Protein AF-A0A0J5QBE4-F1 (afdb_monomer)

Radius of gyration: 19.9 Å; Cα contacts (8 Å, |Δi|>4): 862; chains: 1; bounding box: 48×37×56 Å

Solvent-accessible surface area (backbone atoms only — not comparable to full-atom values): 18039 Å² total; per-residue (Å²): 98,43,28,56,29,30,33,66,37,80,44,77,24,44,39,73,48,90,84,51,41,59,96,86,35,86,52,67,58,46,46,28,36,34,27,36,35,26,39,90,97,44,70,7,58,18,51,22,51,56,43,80,91,52,28,90,44,66,66,55,40,47,53,48,28,47,55,38,41,58,55,42,56,66,33,46,57,82,41,55,68,65,46,54,59,45,54,55,80,76,45,62,83,45,4,25,28,34,12,8,42,46,38,6,50,45,19,29,44,14,47,71,70,69,29,26,37,33,52,71,70,75,17,57,79,55,70,40,49,28,25,46,75,50,53,88,64,56,33,68,58,38,16,54,51,47,38,51,44,43,73,68,33,34,51,29,38,32,42,64,42,79,59,45,64,69,61,38,51,48,31,52,50,35,29,40,68,59,56,42,87,88,41,46,34,35,35,37,19,80,36,46,27,53,57,69,50,35,48,53,47,51,63,70,42,56,92,64,62,42,59,30,42,28,26,38,33,46,59,87,41,44,68,45,36,18,56,42,37,78,73,44,92,38,40,25,28,44,39,92,50,52,36,49,65,67,39,47,52,52,38,63,72,54,59,19,43,50,27,36,43,45,25,41,35,42,27,23,9,68,67,53,40,41,51,46,26,49,56,33,46,78,72,72,20,39,21,27,48,38,61,52,63,47,31,41,61,46,38,38,48,56,53,37,45,64,25,64,36,75,61,48,83,55,21,43,58,49,49,39,80,42,28,55,50,89,45,43,53,77,73,54,68,56,69,26,23,40,50,62,54,79,54,37,11,62,25,69,47,72,74,52,81,89,81,64,69,74,50,108

Sequence (360 aa):
MRIEAWSVAPVTHRNLDPEWHYAGRDVPELLGVRVALRAGDRMGEGYAPFLPHLDTTPEVLETTACSIAAGLLAADLSDLDACVARLGPCSRARNAARSAAEMALLDLAARGAGASVAAMLGGAPRAVEVLRIIPVKSPVRMADIAGSLVAEGYRALKLKGTGDHEADIARIAAVRGAVGAGITLTVDANQAYDTCGALRLERALRPHDIWSLEQPVPANDRASLATVRQQSHARIEADEGLFDADDLDAVLTAEAADGISLKLARSGGLLPSRDMALRGAGRGVYARLGTAFGGPLVTLATATLAALCPTKGPAECAEFAHFDDGDHLWPTVRDGLLIPQKGPGFGQIRQSPWLAEWTG

Foldseek 3Di:
DAFAWKFKDKDKWAFPDQLFADLNHGPRIWIWMKIWTDDPPFIFIFIFTDDVQQEVDSVLLRVLLVVLRVLRGGPDLVCLVVSLVSSPDFDSHHLRSLAGNNLRSLQRSQVVVFHESLVVLPFDQDKFQAEAEQGDDALQNSLVVLLVVVVQQHQHYEYEANLDLVRRLSNLVSNCVNNDDRGAYEYEHPQSDFLVSLLVSQVSCVVSPHQEYENPHDLVPLLSLQSSCVNHPHWYEYEPQDQAPVSLVVNLVSVRGLEYEDESSRPSHLVRSLVSQAVCVVSNYHYEHEYRADAQSSLLRSSSSVRRHGHDDGHNSCNNVRIDDLFWDHFDDDSSIGGQADITRSNIDTDDDDDGDIDD

Secondary structure (DSSP, 8-state):
-B--EEEEEEEEEEBS-TT-EETTEE-SEEEEEEEEEEETTEEEEEEEE--TTT-S-HHHHHHHHHHHHHHTTT-BTT-HHHHHHHT----TTTHHHHHHHHHHHHHHHHHHHTSBHHHHTT-----EEBEEEPPS--HHHHHHHHHHHHHTT--EEEEE--S-HHHHHHHHHHHHHHH-TTSEEEEE-TT---HHHHHHHHHHHGGG--SEEE--S-TT-HHHHHHHHHH-SSEEEE-TT-SSHHHHHHHHHTT--SEEEE-HHHHTSHHHHHHHHHHHHTTTPEEEE-----SHHHHHHHHHHHHHS-B-S-B---GGGTB--TTBPPPPEETTEEPPPPSSBTS--B-S---SPPB-

pLDDT: mean 94.58, std 6.14, range [60.41, 98.88]

Structure (mmCIF, N/CA/C/O backbone):
data_AF-A0A0J5QBE4-F1
#
_entry.id   AF-A0A0J5QBE4-F1
#
loop_
_atom_site.group_PDB
_atom_site.id
_atom_site.type_symbol
_atom_site.label_atom_id
_atom_site.label_alt_id
_atom_site.label_comp_id
_atom_site.label_asym_id
_atom_site.label_entity_id
_atom_site.label_seq_id
_atom_site.pdbx_PDB_ins_code
_atom_site.Cartn_x
_atom_site.Cartn_y
_atom_site.Cartn_z
_atom_site.occupancy
_atom_site.B_iso_or_equiv
_atom_site.auth_seq_id
_atom_site.auth_comp_id
_atom_site.auth_asym_id
_atom_site.auth_atom_id
_atom_site.pdbx_PDB_model_num
ATOM 1 N N . MET A 1 1 ? 17.423 -10.941 -22.103 1.00 91.06 1 MET A N 1
ATOM 2 C CA . MET A 1 1 ? 16.694 -9.830 -22.777 1.00 91.06 1 MET A CA 1
ATOM 3 C C . MET A 1 1 ? 17.109 -8.577 -22.044 1.00 91.06 1 MET A C 1
ATOM 5 O O . MET A 1 1 ? 16.986 -8.579 -20.828 1.00 91.06 1 MET A O 1
ATOM 9 N N . ARG A 1 2 ? 17.672 -7.570 -22.719 1.00 96.94 2 ARG A N 1
ATOM 10 C CA . ARG A 1 2 ? 18.262 -6.416 -22.025 1.00 96.94 2 ARG A CA 1
ATOM 11 C C . ARG A 1 2 ? 17.339 -5.212 -22.039 1.00 96.94 2 ARG A C 1
ATOM 13 O O . ARG A 1 2 ? 16.612 -5.024 -23.005 1.00 96.94 2 ARG A O 1
ATOM 20 N N . ILE A 1 3 ? 17.390 -4.413 -20.978 1.00 98.38 3 ILE A N 1
ATOM 21 C CA . ILE A 1 3 ? 16.706 -3.119 -20.932 1.00 98.38 3 ILE A CA 1
ATOM 22 C C . ILE A 1 3 ? 17.442 -2.159 -21.872 1.00 98.38 3 ILE A C 1
ATOM 24 O O . ILE A 1 3 ? 18.628 -1.893 -21.687 1.00 98.38 3 ILE A O 1
ATOM 28 N N . GLU A 1 4 ? 16.739 -1.675 -22.887 1.00 98.25 4 GLU A N 1
ATOM 29 C CA . GLU A 1 4 ? 17.269 -0.839 -23.973 1.00 98.25 4 GLU A CA 1
ATOM 30 C C . GLU A 1 4 ? 16.886 0.630 -23.819 1.00 98.25 4 GLU A C 1
ATOM 32 O O . GLU A 1 4 ? 17.516 1.488 -24.422 1.00 98.25 4 GLU A O 1
ATOM 37 N N . ALA A 1 5 ? 15.827 0.922 -23.061 1.00 98.50 5 ALA A N 1
ATOM 38 C CA . ALA A 1 5 ? 15.422 2.287 -22.778 1.00 98.50 5 ALA A CA 1
ATOM 39 C C . ALA A 1 5 ? 14.606 2.377 -21.489 1.00 98.50 5 ALA A C 1
ATOM 41 O O . ALA A 1 5 ? 13.978 1.407 -21.053 1.00 98.50 5 ALA A O 1
ATOM 42 N N . TRP A 1 6 ? 14.572 3.573 -20.922 1.00 98.69 6 TRP A N 1
ATOM 43 C CA . TRP A 1 6 ? 13.746 3.938 -19.783 1.00 98.69 6 TRP A CA 1
ATOM 44 C C . TRP A 1 6 ? 13.050 5.278 -20.038 1.00 98.69 6 TRP A C 1
ATOM 46 O O . TRP A 1 6 ? 13.471 6.069 -20.882 1.00 98.69 6 TRP A O 1
ATOM 56 N N . SER A 1 7 ? 11.955 5.520 -19.329 1.00 98.69 7 SER A N 1
ATOM 57 C CA . SER A 1 7 ? 11.198 6.767 -19.383 1.00 98.69 7 SER A CA 1
ATOM 58 C C . SER A 1 7 ? 10.565 7.024 -18.021 1.00 98.69 7 SER A C 1
ATOM 60 O O . SER A 1 7 ? 10.106 6.088 -17.362 1.00 98.69 7 SER A O 1
ATOM 62 N N . VAL A 1 8 ? 10.551 8.281 -17.589 1.00 98.56 8 VAL A N 1
ATOM 63 C CA . VAL A 1 8 ? 9.846 8.719 -16.382 1.00 98.56 8 VAL A CA 1
ATOM 64 C C . VAL A 1 8 ? 8.874 9.810 -16.789 1.00 98.56 8 VAL A C 1
ATOM 66 O O . VAL A 1 8 ? 9.241 10.725 -17.521 1.00 98.56 8 VAL A O 1
ATOM 69 N N . ALA A 1 9 ? 7.630 9.684 -16.341 1.00 97.38 9 ALA A N 1
ATOM 70 C CA . ALA A 1 9 ? 6.573 10.639 -16.622 1.00 97.38 9 ALA A CA 1
ATOM 71 C C . ALA A 1 9 ? 5.960 11.120 -15.301 1.00 97.38 9 ALA A C 1
ATOM 73 O O . ALA A 1 9 ? 5.400 10.290 -14.574 1.00 97.38 9 ALA A O 1
ATOM 74 N N . PRO A 1 10 ? 6.030 12.419 -14.964 1.00 96.50 10 PRO A N 1
ATOM 75 C CA . PRO A 1 10 ? 5.195 12.963 -13.906 1.00 96.50 10 PRO A CA 1
ATOM 76 C C . PRO A 1 10 ? 3.725 12.829 -14.310 1.00 96.50 10 PRO A C 1
ATOM 78 O O . PRO A 1 10 ? 3.357 13.007 -15.474 1.00 96.50 10 PRO A O 1
ATOM 81 N N . VAL A 1 11 ? 2.880 12.486 -13.346 1.00 95.00 11 VAL A N 1
ATOM 82 C CA . VAL A 1 11 ? 1.443 12.309 -13.550 1.00 95.00 11 VAL A CA 1
ATOM 83 C C . VAL A 1 11 ? 0.652 13.021 -12.468 1.00 95.00 11 VAL A C 1
ATOM 85 O O . VAL A 1 11 ? 1.085 13.131 -11.320 1.00 95.00 11 VAL A O 1
ATOM 88 N N . THR A 1 12 ? -0.540 13.461 -12.848 1.00 94.00 12 THR A N 1
ATOM 89 C CA . THR A 1 12 ? -1.508 14.089 -11.957 1.00 94.00 12 THR A CA 1
ATOM 90 C C . THR A 1 12 ? -2.821 13.348 -12.098 1.00 94.00 12 THR A C 1
ATOM 92 O O . THR A 1 12 ? -3.379 13.298 -13.193 1.00 94.00 12 THR A O 1
ATOM 95 N N . HIS A 1 13 ? -3.307 12.794 -10.993 1.00 91.12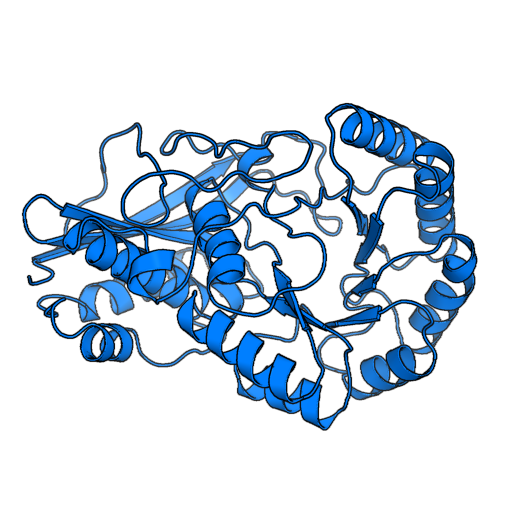 13 HIS A N 1
ATOM 96 C CA . HIS A 1 13 ? -4.625 12.187 -10.923 1.00 91.12 13 HIS A CA 1
ATOM 97 C C . HIS A 1 13 ? -5.583 13.116 -10.183 1.00 91.12 13 HIS A C 1
ATOM 99 O O . HIS A 1 13 ? -5.310 13.532 -9.058 1.00 91.12 13 HIS A O 1
ATOM 105 N N . ARG A 1 14 ? -6.713 13.448 -10.792 1.00 89.88 14 ARG A N 1
ATOM 106 C CA . ARG A 1 14 ? -7.760 14.270 -10.188 1.00 89.88 14 ARG A CA 1
ATOM 107 C C . ARG A 1 14 ? -8.598 13.420 -9.258 1.00 89.88 14 ARG A C 1
ATOM 109 O O . ARG A 1 14 ? -8.983 12.302 -9.600 1.00 89.88 14 ARG A O 1
ATOM 116 N N . ASN A 1 15 ? -8.914 13.974 -8.098 1.00 86.25 15 ASN A N 1
ATOM 117 C CA . ASN A 1 15 ? -9.869 13.367 -7.192 1.00 86.25 15 ASN A CA 1
ATOM 118 C C . ASN A 1 15 ? -11.281 13.473 -7.789 1.00 86.25 15 ASN A C 1
ATOM 120 O O . ASN A 1 15 ? -11.746 14.557 -8.145 1.00 86.25 15 ASN A O 1
ATOM 124 N N . LEU A 1 16 ? -11.944 12.328 -7.924 1.00 84.94 16 LEU A N 1
ATOM 125 C CA . LEU A 1 16 ? -13.290 12.192 -8.477 1.00 84.94 16 LEU A CA 1
ATOM 126 C C . LEU A 1 16 ? -14.383 12.517 -7.448 1.00 84.94 16 LEU A C 1
ATOM 128 O O . LEU A 1 16 ? -15.533 12.730 -7.833 1.00 84.94 16 LEU A O 1
ATOM 132 N N . ASP A 1 17 ? -14.034 12.572 -6.160 1.00 77.31 17 ASP A N 1
ATOM 133 C CA . ASP A 1 17 ? -14.921 12.952 -5.063 1.00 77.31 17 ASP A CA 1
ATOM 134 C C . ASP A 1 17 ? -14.399 14.231 -4.374 1.00 77.31 17 ASP A C 1
ATOM 136 O O . ASP A 1 17 ? -13.509 14.166 -3.519 1.00 77.31 17 ASP A O 1
ATOM 140 N N . PRO A 1 18 ? -14.948 15.415 -4.709 1.00 69.00 18 PRO A N 1
ATOM 141 C CA . PRO A 1 18 ? -14.497 16.683 -4.141 1.00 69.00 18 PRO A CA 1
ATOM 142 C C . PRO A 1 18 ? -14.806 16.819 -2.643 1.00 69.00 18 PRO A C 1
ATOM 144 O O . PRO A 1 18 ? -14.265 17.713 -1.999 1.00 69.00 18 PRO A O 1
ATOM 147 N N . GLU A 1 19 ? -15.664 15.962 -2.077 1.00 68.38 19 GLU A N 1
ATOM 148 C CA . GLU A 1 19 ? -15.945 15.940 -0.641 1.00 68.38 19 GLU A CA 1
ATOM 149 C C . GLU A 1 19 ? -15.141 14.870 0.117 1.00 68.38 19 GLU A C 1
ATOM 151 O O . GLU A 1 19 ? -15.399 14.621 1.308 1.00 68.38 19 GLU A O 1
ATOM 156 N N . TRP A 1 20 ? -14.216 14.180 -0.558 1.00 68.62 20 TRP A N 1
ATOM 157 C CA . TRP A 1 20 ? -13.355 13.194 0.074 1.00 68.62 20 TRP A CA 1
ATOM 158 C C . TRP A 1 20 ? -12.122 13.857 0.686 1.00 68.62 20 TRP A C 1
ATOM 160 O O . TRP A 1 20 ? -11.184 14.250 -0.006 1.00 68.62 20 TRP A O 1
ATOM 170 N N . HIS A 1 21 ? -12.114 13.939 2.016 1.00 67.38 21 HIS A N 1
ATOM 171 C CA . HIS A 1 21 ? -10.983 14.440 2.794 1.00 67.38 21 HIS A CA 1
ATOM 172 C C . HIS A 1 21 ? -10.136 13.278 3.319 1.00 67.38 21 HIS A C 1
ATOM 174 O O . HIS A 1 21 ? -10.641 12.400 4.029 1.00 67.38 21 HIS A O 1
ATOM 180 N N . TYR A 1 22 ? -8.831 13.295 3.046 1.00 63.69 22 TYR A N 1
ATOM 181 C CA . TYR A 1 22 ? -7.904 12.302 3.585 1.00 63.69 22 TYR A CA 1
ATOM 182 C C . TYR A 1 22 ? -7.203 12.832 4.833 1.00 63.69 22 TYR A C 1
ATOM 184 O O . TYR A 1 22 ? -6.479 13.825 4.766 1.00 63.69 22 TYR A O 1
ATOM 192 N N . ALA A 1 23 ? -7.399 12.162 5.974 1.00 60.59 23 ALA A N 1
ATOM 193 C CA . ALA A 1 23 ? -6.831 12.571 7.266 1.00 60.59 23 ALA A CA 1
ATOM 194 C C . ALA A 1 23 ? -7.059 14.072 7.570 1.00 60.59 23 ALA A C 1
ATOM 196 O O . ALA A 1 23 ? -6.168 14.767 8.053 1.00 60.59 23 ALA A O 1
ATOM 197 N N . GLY A 1 24 ? -8.243 14.588 7.213 1.00 60.41 24 GLY A N 1
ATOM 198 C CA . GLY A 1 24 ? -8.620 15.990 7.414 1.00 60.41 24 GLY A CA 1
ATOM 199 C C . GLY A 1 24 ? -8.038 16.989 6.407 1.00 60.41 24 GLY A C 1
ATOM 200 O O . GLY A 1 24 ? -8.141 18.189 6.643 1.00 60.41 24 GLY A O 1
ATOM 201 N N . ARG A 1 25 ? -7.431 16.531 5.303 1.00 64.88 25 ARG A N 1
ATOM 202 C CA . ARG A 1 25 ? -6.909 17.397 4.234 1.00 64.88 25 ARG A CA 1
ATOM 203 C C . ARG A 1 25 ? -7.650 17.204 2.917 1.00 64.88 25 ARG A C 1
ATOM 205 O O . ARG A 1 25 ? -7.965 16.076 2.536 1.00 64.88 25 ARG A O 1
ATOM 212 N N . ASP A 1 26 ? -7.847 18.315 2.216 1.00 71.44 26 ASP A N 1
ATOM 213 C CA . ASP A 1 26 ? -8.279 18.333 0.821 1.00 71.44 26 ASP A CA 1
ATOM 214 C C . ASP A 1 26 ? -7.143 17.847 -0.074 1.00 71.44 26 ASP A C 1
ATOM 216 O O . ASP A 1 26 ? -6.038 18.393 -0.047 1.00 71.44 26 ASP A O 1
ATOM 220 N N . VAL A 1 27 ? -7.422 16.818 -0.871 1.00 77.25 27 VAL A N 1
ATOM 221 C CA . VAL A 1 27 ? -6.508 16.308 -1.897 1.00 77.25 27 VAL A CA 1
ATOM 222 C C . VAL A 1 27 ? -7.247 16.394 -3.233 1.00 77.25 27 VAL A C 1
ATOM 224 O O . VAL A 1 27 ? -7.841 15.405 -3.656 1.00 77.25 27 VAL A O 1
ATOM 227 N N . PRO A 1 28 ? -7.307 17.581 -3.870 1.00 83.19 28 PRO A N 1
ATOM 228 C CA 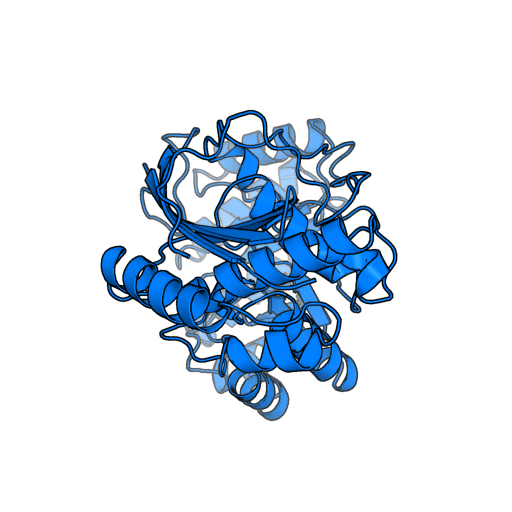. PRO A 1 28 ? -7.998 17.743 -5.152 1.00 83.19 28 PRO A CA 1
ATOM 229 C C . PRO A 1 28 ? -7.267 17.013 -6.283 1.00 83.19 28 PRO A C 1
ATOM 231 O O . PRO A 1 28 ? -7.885 16.545 -7.237 1.00 83.19 28 PRO A O 1
ATOM 234 N N . GLU A 1 29 ? -5.948 16.891 -6.152 1.00 89.12 29 GLU A N 1
ATOM 235 C CA . GLU A 1 29 ? -5.073 16.229 -7.103 1.00 89.12 29 GLU A CA 1
ATOM 236 C C . GLU A 1 29 ? -4.019 15.409 -6.359 1.00 89.12 29 GLU A C 1
ATOM 238 O O . GLU A 1 29 ? -3.508 15.810 -5.310 1.00 89.12 29 GLU A O 1
ATOM 243 N N . LEU A 1 30 ? -3.684 14.260 -6.933 1.00 90.56 30 LEU A N 1
ATOM 244 C CA . LEU A 1 30 ? -2.610 13.382 -6.510 1.00 90.56 30 LEU A CA 1
ATOM 245 C C . LEU A 1 30 ? -1.505 13.427 -7.562 1.00 90.56 30 LEU A C 1
ATOM 247 O O . LEU A 1 30 ? -1.639 12.870 -8.654 1.00 90.56 30 LEU A O 1
ATOM 251 N N . LEU A 1 31 ? -0.406 14.088 -7.213 1.00 94.44 31 LEU A N 1
ATOM 252 C CA . LEU A 1 31 ? 0.818 14.060 -8.004 1.00 94.44 31 LEU A CA 1
ATOM 253 C C . LEU A 1 31 ? 1.521 12.712 -7.822 1.00 94.44 31 LEU A C 1
ATOM 255 O O . LEU A 1 31 ? 1.426 12.084 -6.768 1.00 94.44 31 LEU A O 1
ATOM 259 N N . GLY A 1 32 ? 2.257 12.276 -8.832 1.00 95.88 32 GLY A N 1
ATOM 260 C CA . GLY A 1 32 ? 3.070 11.070 -8.776 1.00 95.88 32 GLY A CA 1
ATOM 261 C C . GLY A 1 32 ? 3.976 10.948 -9.987 1.00 95.88 32 GLY A C 1
ATOM 262 O O . GLY A 1 32 ? 4.054 11.848 -10.820 1.00 95.88 32 GLY A O 1
ATOM 263 N N . VAL A 1 33 ? 4.650 9.810 -10.090 1.00 97.38 33 VAL A N 1
ATOM 264 C CA . VAL A 1 33 ? 5.496 9.475 -11.235 1.00 97.38 33 VAL A CA 1
ATOM 265 C C . VAL A 1 33 ? 5.171 8.083 -11.736 1.00 97.38 33 VAL A C 1
ATOM 267 O O . VAL A 1 33 ? 4.877 7.168 -10.962 1.00 97.38 33 VAL A O 1
ATOM 270 N N . ARG A 1 34 ? 5.276 7.916 -13.049 1.00 97.81 34 ARG A N 1
ATOM 271 C CA . ARG A 1 34 ? 5.315 6.617 -13.705 1.00 97.81 34 ARG A CA 1
ATOM 272 C C . ARG A 1 34 ? 6.705 6.358 -14.234 1.00 97.81 34 ARG A C 1
ATOM 274 O O . ARG A 1 34 ? 7.333 7.249 -14.797 1.00 97.81 34 ARG A O 1
ATOM 281 N N . VAL A 1 35 ? 7.160 5.127 -14.069 1.00 98.75 35 VAL A N 1
ATOM 282 C CA . VAL A 1 35 ? 8.424 4.644 -14.620 1.00 98.75 35 VAL A CA 1
ATOM 283 C C . VAL A 1 35 ? 8.093 3.581 -15.650 1.00 98.75 35 VAL A C 1
ATOM 285 O O . VAL A 1 35 ? 7.352 2.648 -15.348 1.00 98.75 35 VAL A O 1
ATOM 288 N N . ALA A 1 36 ? 8.652 3.708 -16.847 1.00 98.69 36 ALA A N 1
ATOM 289 C CA . ALA A 1 36 ? 8.562 2.697 -17.885 1.00 98.69 36 ALA A CA 1
ATOM 290 C C . ALA A 1 36 ? 9.955 2.210 -18.288 1.00 98.69 36 ALA A C 1
ATOM 292 O O . ALA A 1 36 ? 10.895 2.993 -18.425 1.00 98.69 36 ALA A O 1
ATOM 293 N N . LEU A 1 37 ? 10.077 0.901 -18.498 1.00 98.81 37 LEU A N 1
ATOM 294 C CA . LEU A 1 37 ? 11.288 0.238 -18.980 1.00 98.81 37 LEU A CA 1
ATOM 295 C C . LEU A 1 37 ? 10.950 -0.530 -20.254 1.00 98.81 37 LEU A C 1
ATOM 297 O O . LEU A 1 37 ? 9.902 -1.176 -20.319 1.00 98.81 37 LEU A O 1
ATOM 301 N N . ARG A 1 38 ? 11.834 -0.492 -21.254 1.00 98.31 38 ARG A N 1
ATOM 302 C CA . ARG A 1 38 ? 11.636 -1.163 -22.544 1.00 98.31 38 ARG A CA 1
ATOM 303 C C . ARG A 1 38 ? 12.744 -2.160 -22.843 1.00 98.31 38 ARG A C 1
ATOM 305 O O . ARG A 1 38 ? 13.920 -1.877 -22.625 1.00 98.31 38 ARG A O 1
ATOM 312 N N . ALA A 1 39 ? 12.355 -3.302 -23.396 1.00 97.75 39 ALA A N 1
ATOM 313 C CA . ALA A 1 39 ? 13.256 -4.283 -23.985 1.00 97.75 39 ALA A CA 1
ATOM 314 C C . ALA A 1 39 ? 12.599 -4.879 -25.238 1.00 97.75 39 ALA A C 1
ATOM 316 O O . ALA A 1 39 ? 11.595 -5.590 -25.126 1.00 97.75 39 ALA A O 1
ATOM 317 N N . GLY A 1 40 ? 13.129 -4.570 -26.426 1.00 94.81 40 GLY A N 1
ATOM 318 C CA . GLY A 1 40 ? 12.475 -4.910 -27.688 1.00 94.81 40 GLY A CA 1
ATOM 319 C C . GLY A 1 40 ? 11.097 -4.250 -27.820 1.00 94.81 40 GLY A C 1
ATOM 320 O O . GLY A 1 40 ? 10.949 -3.041 -27.640 1.00 94.81 40 GLY A O 1
ATOM 321 N N . ASP A 1 41 ? 10.073 -5.050 -28.115 1.00 93.31 41 ASP A N 1
ATOM 322 C CA . ASP A 1 41 ? 8.673 -4.621 -28.247 1.00 93.31 41 ASP A CA 1
ATOM 323 C C . ASP A 1 41 ? 7.910 -4.574 -26.910 1.00 93.31 41 ASP A C 1
ATOM 325 O O . ASP A 1 41 ? 6.730 -4.218 -26.871 1.00 93.31 41 ASP A O 1
ATOM 329 N N . ARG A 1 42 ? 8.568 -4.930 -25.800 1.00 95.88 42 ARG A N 1
ATOM 330 C CA . ARG A 1 42 ? 7.941 -5.044 -24.480 1.00 95.88 42 ARG A CA 1
ATOM 331 C C . ARG A 1 42 ? 8.220 -3.819 -23.632 1.00 95.88 42 ARG A C 1
ATOM 333 O O . ARG A 1 42 ? 9.343 -3.322 -23.585 1.00 95.88 42 ARG A O 1
ATOM 340 N N . MET A 1 43 ? 7.197 -3.410 -22.893 1.00 97.12 43 MET A N 1
ATOM 341 C CA . MET A 1 43 ? 7.252 -2.340 -21.907 1.00 97.12 43 MET A CA 1
ATOM 342 C C . MET A 1 43 ? 6.756 -2.868 -20.564 1.00 97.12 43 MET A C 1
ATOM 344 O O . MET A 1 43 ? 5.724 -3.539 -20.523 1.00 97.12 43 MET A O 1
ATOM 348 N N . GLY A 1 44 ? 7.487 -2.568 -19.493 1.00 98.12 44 GLY A N 1
ATOM 349 C CA . GLY A 1 44 ? 7.003 -2.703 -18.123 1.00 98.12 44 GLY A CA 1
ATOM 350 C C . GLY A 1 44 ? 6.773 -1.337 -17.503 1.00 98.12 44 GLY A C 1
ATOM 351 O O . GLY A 1 44 ? 7.518 -0.404 -17.802 1.00 98.12 44 GLY A O 1
ATOM 352 N N . GLU A 1 45 ? 5.751 -1.224 -16.661 1.00 98.19 45 GLU A N 1
ATOM 353 C CA . GLU A 1 45 ? 5.333 0.041 -16.055 1.00 98.19 45 GLU A CA 1
ATOM 354 C C . GLU A 1 45 ? 5.214 -0.070 -14.532 1.00 98.19 45 GLU A C 1
ATOM 356 O O . GLU A 1 45 ? 4.788 -1.090 -13.987 1.00 98.19 45 GLU A O 1
ATOM 361 N N . GLY A 1 46 ? 5.582 1.002 -13.842 1.00 98.06 46 GLY A N 1
ATOM 362 C CA . GLY A 1 46 ? 5.428 1.154 -12.407 1.00 98.06 46 GLY A CA 1
ATOM 363 C C . GLY A 1 46 ? 5.004 2.565 -12.031 1.00 98.06 46 GLY A C 1
ATOM 364 O O . GLY A 1 46 ? 5.093 3.487 -12.839 1.00 98.06 46 GLY A O 1
ATOM 365 N N . TYR A 1 47 ? 4.523 2.732 -10.803 1.00 97.56 47 TYR A N 1
ATOM 366 C CA . TYR A 1 47 ? 3.956 3.989 -10.327 1.00 97.56 47 TYR A CA 1
ATOM 367 C C . TYR A 1 47 ? 4.316 4.232 -8.864 1.00 97.56 47 TYR A C 1
ATOM 369 O O . TYR A 1 47 ? 4.372 3.289 -8.071 1.00 97.56 47 TYR A O 1
ATOM 377 N N . ALA A 1 48 ? 4.496 5.499 -8.501 1.00 96.56 48 ALA A N 1
ATOM 378 C CA . ALA A 1 48 ? 4.487 5.932 -7.113 1.00 96.56 48 ALA A CA 1
ATOM 379 C C . ALA A 1 48 ? 3.802 7.298 -6.968 1.00 96.56 48 ALA A C 1
ATOM 381 O O . ALA A 1 48 ? 4.061 8.192 -7.780 1.00 96.56 48 ALA A O 1
ATOM 382 N N . PRO A 1 49 ? 2.961 7.486 -5.935 1.00 94.75 49 PRO A N 1
ATOM 383 C CA . PRO A 1 49 ? 2.435 8.800 -5.603 1.00 94.75 49 PRO A CA 1
ATOM 384 C C . PRO A 1 49 ? 3.528 9.663 -4.967 1.00 94.75 49 PRO A C 1
ATOM 386 O O . PRO A 1 49 ? 4.380 9.154 -4.240 1.00 94.75 49 PRO A O 1
ATOM 389 N N . PHE A 1 50 ? 3.449 10.974 -5.178 1.00 93.44 50 PHE A N 1
ATOM 390 C CA . PHE A 1 50 ? 4.162 11.950 -4.366 1.00 93.44 50 PHE A CA 1
ATOM 391 C C . PHE A 1 50 ? 3.427 12.134 -3.044 1.00 93.44 50 PHE A C 1
ATOM 393 O O . PHE A 1 50 ? 2.234 12.448 -3.009 1.00 93.44 50 PHE A O 1
ATOM 400 N N . LEU A 1 51 ? 4.155 11.978 -1.944 1.00 88.12 51 LEU A N 1
ATOM 401 C CA . LEU A 1 51 ? 3.625 12.202 -0.610 1.00 88.12 51 LEU A CA 1
ATOM 402 C C . LEU A 1 51 ? 4.610 13.070 0.182 1.00 88.12 51 LEU A C 1
ATOM 404 O O . LEU A 1 51 ? 5.705 12.596 0.462 1.00 88.12 51 LEU A O 1
ATOM 408 N N . PRO A 1 52 ? 4.235 14.281 0.653 1.00 85.31 52 PRO A N 1
ATOM 409 C CA . PRO A 1 52 ? 5.171 15.214 1.308 1.00 85.31 52 PRO A CA 1
ATOM 410 C C . PRO A 1 52 ? 5.928 14.680 2.539 1.00 85.31 52 PRO A C 1
ATOM 412 O O . PRO A 1 52 ? 6.880 15.290 3.010 1.00 85.31 52 PRO A O 1
ATOM 415 N N . HIS A 1 53 ? 5.463 13.579 3.134 1.00 81.88 53 HIS A N 1
ATOM 416 C CA . HIS A 1 53 ? 6.104 12.935 4.286 1.00 81.88 53 HIS A CA 1
ATOM 417 C C . HIS A 1 53 ? 7.058 11.789 3.895 1.00 81.88 53 HIS A C 1
ATOM 419 O O . HIS A 1 53 ? 7.799 11.295 4.755 1.00 81.88 53 HIS A O 1
ATOM 425 N N . LEU A 1 54 ? 7.012 11.356 2.632 1.00 79.75 54 LEU A N 1
ATOM 426 C CA . LEU A 1 54 ? 7.942 10.413 2.004 1.00 79.75 54 LEU A CA 1
ATOM 427 C C . LEU A 1 54 ? 8.991 11.171 1.187 1.00 79.75 54 LEU A C 1
ATOM 429 O O . LEU A 1 54 ? 10.183 10.901 1.306 1.00 79.75 54 LEU A O 1
ATOM 433 N N . ASP A 1 55 ? 8.523 12.151 0.421 1.00 84.75 55 ASP A N 1
ATOM 434 C CA . ASP A 1 55 ? 9.276 12.896 -0.573 1.00 84.75 55 ASP A CA 1
ATOM 435 C C . ASP A 1 55 ? 9.358 14.375 -0.184 1.00 84.75 55 ASP A C 1
ATOM 437 O O . ASP A 1 55 ? 8.402 14.946 0.341 1.00 84.75 55 ASP A O 1
ATOM 441 N N . THR A 1 56 ? 10.481 15.027 -0.493 1.00 82.31 56 THR A N 1
ATOM 442 C CA . THR A 1 56 ? 10.635 16.467 -0.235 1.00 82.31 56 THR A CA 1
ATOM 443 C C . THR A 1 56 ? 9.753 17.299 -1.169 1.00 82.31 56 THR A C 1
ATOM 445 O O . THR A 1 56 ? 9.034 18.185 -0.712 1.00 82.31 56 THR A O 1
ATOM 448 N N . THR A 1 57 ? 9.802 17.019 -2.476 1.00 93.50 57 THR A N 1
ATOM 449 C CA . THR A 1 57 ? 8.988 17.669 -3.518 1.00 93.50 57 THR A CA 1
ATOM 450 C C . THR A 1 57 ? 8.686 16.674 -4.652 1.00 93.50 57 THR A C 1
ATOM 452 O O . THR A 1 57 ? 9.383 15.654 -4.753 1.00 93.50 57 THR A O 1
ATOM 455 N N . PRO A 1 58 ? 7.692 16.939 -5.524 1.00 94.62 58 PRO A N 1
ATOM 456 C CA . PRO A 1 58 ? 7.441 16.112 -6.707 1.00 94.62 58 PRO A CA 1
ATOM 457 C C . PRO A 1 58 ? 8.673 15.981 -7.619 1.00 94.62 58 PRO A C 1
ATOM 459 O O . PRO A 1 58 ? 8.959 14.898 -8.122 1.00 94.62 58 PRO A O 1
ATOM 462 N N . GLU A 1 59 ? 9.461 17.048 -7.763 1.00 96.44 59 GLU A N 1
ATOM 463 C CA . GLU A 1 59 ? 10.678 17.065 -8.584 1.00 96.44 59 GLU A CA 1
ATOM 464 C C . GLU A 1 59 ? 11.780 16.172 -7.997 1.00 96.44 59 GLU A C 1
ATOM 466 O O . GLU A 1 59 ? 12.559 15.568 -8.738 1.00 96.44 59 GLU A O 1
ATOM 471 N N . VAL A 1 60 ? 11.855 16.056 -6.664 1.00 96.44 60 VAL A N 1
ATOM 472 C CA . VAL A 1 60 ? 12.779 15.125 -5.995 1.00 96.44 60 VAL A CA 1
ATOM 473 C C . VAL A 1 60 ? 12.375 13.677 -6.265 1.00 96.44 60 VAL A C 1
ATOM 475 O O . VAL A 1 60 ? 13.250 12.856 -6.554 1.00 96.44 60 VAL A O 1
ATOM 478 N N . LEU A 1 61 ? 11.075 13.365 -6.222 1.00 97.38 61 LEU A N 1
ATOM 479 C CA . LEU A 1 61 ? 10.560 12.043 -6.588 1.00 97.38 61 LEU A CA 1
ATOM 480 C C . LEU A 1 61 ? 10.911 11.707 -8.045 1.00 97.38 61 LEU A C 1
ATOM 482 O O . LEU A 1 61 ? 11.486 10.649 -8.307 1.00 97.38 61 LEU A O 1
ATOM 486 N N . GLU A 1 62 ? 10.637 12.623 -8.975 1.00 98.00 62 GLU A N 1
ATOM 487 C CA . GLU A 1 62 ? 10.937 12.462 -10.401 1.00 98.00 62 GLU A CA 1
ATOM 488 C C . GLU A 1 62 ? 12.436 12.284 -10.664 1.00 98.00 62 GLU A C 1
ATOM 490 O O . GLU A 1 62 ? 12.846 11.302 -11.281 1.00 98.00 62 GLU A O 1
ATOM 495 N N . THR A 1 63 ? 13.279 13.168 -10.126 1.00 98.06 63 THR A N 1
ATOM 496 C CA . THR A 1 63 ? 14.739 13.100 -10.309 1.00 98.06 63 THR A CA 1
ATOM 497 C C . THR A 1 63 ? 15.311 11.797 -9.747 1.00 98.06 63 THR A C 1
ATOM 499 O O . THR A 1 63 ? 16.190 11.176 -10.353 1.00 98.06 63 THR A O 1
ATOM 502 N N . THR A 1 64 ? 14.796 11.344 -8.601 1.00 98.25 64 THR A N 1
ATOM 503 C CA . THR A 1 64 ? 15.209 10.071 -7.997 1.00 98.25 64 THR A CA 1
ATOM 504 C C . THR A 1 64 ? 14.758 8.887 -8.853 1.00 98.25 64 THR A C 1
ATOM 506 O O . THR A 1 64 ? 15.544 7.963 -9.065 1.00 98.25 64 THR A O 1
ATOM 509 N N . ALA A 1 65 ? 13.540 8.924 -9.402 1.00 98.56 65 ALA A N 1
ATOM 510 C CA . ALA A 1 65 ? 13.039 7.899 -10.314 1.00 98.56 65 ALA A CA 1
ATOM 511 C C . ALA A 1 65 ? 13.869 7.830 -11.606 1.00 98.56 65 ALA A C 1
ATOM 513 O O . ALA A 1 65 ? 14.252 6.733 -12.008 1.00 98.56 65 ALA A O 1
ATOM 514 N N . CYS A 1 66 ? 14.232 8.974 -12.200 1.00 98.62 66 CYS A N 1
ATOM 515 C CA . CYS A 1 66 ? 15.124 9.045 -13.362 1.00 98.62 66 CYS A CA 1
ATOM 516 C C . CYS A 1 66 ? 16.487 8.408 -13.071 1.00 98.62 66 CYS A C 1
ATOM 518 O O . CYS A 1 66 ? 16.972 7.595 -13.853 1.00 98.62 66 CYS A O 1
ATOM 520 N N . SER A 1 67 ? 17.087 8.732 -11.922 1.00 98.44 67 SER A N 1
ATOM 521 C CA . SER A 1 67 ? 18.382 8.176 -11.510 1.00 98.44 67 SER A CA 1
ATOM 522 C C . SER A 1 67 ? 18.338 6.650 -11.352 1.00 98.44 67 SER A C 1
ATOM 524 O O . SER A 1 67 ? 19.204 5.943 -11.872 1.00 98.44 67 SER A O 1
ATOM 526 N N . ILE A 1 68 ? 17.298 6.121 -10.695 1.00 98.62 68 ILE A N 1
ATOM 527 C CA . ILE A 1 68 ? 17.127 4.672 -10.507 1.00 98.62 68 ILE A CA 1
ATOM 528 C C . ILE A 1 68 ? 16.851 3.977 -11.849 1.00 98.62 68 ILE A C 1
ATOM 530 O O . ILE A 1 68 ? 17.467 2.953 -12.144 1.00 98.62 68 ILE A O 1
ATOM 534 N N . ALA A 1 69 ? 15.967 4.535 -12.681 1.00 98.62 69 ALA A N 1
ATOM 535 C CA . ALA A 1 69 ? 15.629 3.975 -13.988 1.00 98.62 69 ALA A CA 1
ATOM 536 C C . ALA A 1 69 ? 16.841 3.953 -14.938 1.00 98.62 69 ALA A C 1
ATOM 538 O O . ALA A 1 69 ? 17.084 2.941 -15.596 1.00 98.62 69 ALA A O 1
ATOM 539 N N . ALA A 1 70 ? 17.662 5.008 -14.936 1.00 98.50 70 ALA A N 1
ATOM 540 C CA . ALA A 1 70 ? 18.911 5.057 -15.693 1.00 98.50 70 ALA A CA 1
ATOM 541 C C . ALA A 1 70 ? 19.902 3.957 -15.272 1.00 98.50 70 ALA A C 1
ATOM 543 O O . ALA A 1 70 ? 20.559 3.357 -16.123 1.00 98.50 70 ALA A O 1
ATOM 544 N N . GLY A 1 71 ? 19.972 3.630 -13.976 1.00 98.25 71 GLY A N 1
ATOM 545 C CA . GLY A 1 71 ? 20.808 2.539 -13.458 1.00 98.25 71 GLY A CA 1
ATOM 546 C C . GLY A 1 71 ? 20.410 1.139 -13.953 1.00 98.25 71 GLY A C 1
ATOM 547 O O . GLY A 1 71 ? 21.224 0.210 -13.922 1.00 98.25 71 GLY A O 1
ATOM 548 N N . LEU A 1 72 ? 19.179 0.974 -14.448 1.00 98.50 72 LEU A N 1
ATOM 549 C CA . LEU A 1 72 ? 18.682 -0.280 -15.018 1.00 98.50 72 LEU A CA 1
ATOM 550 C C . LEU A 1 72 ? 19.037 -0.456 -16.501 1.00 98.50 72 LEU A C 1
ATOM 552 O O . LEU A 1 72 ? 18.858 -1.553 -17.034 1.00 98.50 72 LEU A O 1
ATOM 556 N N . LEU A 1 73 ? 19.577 0.567 -17.170 1.00 98.25 73 LEU A N 1
ATOM 557 C CA . LEU A 1 73 ? 19.958 0.471 -18.577 1.00 98.25 73 LEU A CA 1
ATOM 558 C C . LEU A 1 73 ? 20.965 -0.672 -18.808 1.00 98.25 73 LEU A C 1
ATOM 560 O O . LEU A 1 73 ? 21.873 -0.926 -18.008 1.00 98.25 73 LEU A O 1
ATOM 564 N N . ALA A 1 74 ? 20.772 -1.404 -19.905 1.00 97.81 74 ALA A N 1
ATOM 565 C CA . ALA A 1 74 ? 21.534 -2.590 -20.286 1.00 97.81 74 ALA A CA 1
ATOM 566 C C . ALA A 1 74 ? 21.511 -3.754 -19.270 1.00 97.81 74 ALA A C 1
ATOM 568 O O . ALA A 1 74 ? 22.279 -4.708 -19.435 1.00 97.81 74 ALA A O 1
ATOM 569 N N . ALA A 1 75 ? 20.663 -3.716 -18.232 1.00 97.69 75 ALA A N 1
ATOM 570 C CA . ALA A 1 75 ? 20.489 -4.846 -17.320 1.00 97.69 75 ALA A CA 1
ATOM 571 C C . ALA A 1 75 ? 19.889 -6.047 -18.065 1.00 97.69 75 ALA A C 1
ATOM 573 O O . ALA A 1 75 ? 19.015 -5.873 -18.918 1.00 97.69 75 ALA A O 1
ATOM 574 N N . ASP A 1 76 ? 20.371 -7.257 -17.770 1.00 96.94 76 ASP A N 1
ATOM 575 C CA . ASP A 1 76 ? 19.907 -8.484 -18.419 1.00 96.94 76 ASP A CA 1
ATOM 576 C C . ASP A 1 76 ? 18.829 -9.168 -17.585 1.00 96.94 76 ASP A C 1
ATOM 578 O O . ASP A 1 76 ? 19.097 -9.704 -16.514 1.00 96.94 76 ASP A O 1
ATOM 582 N N . LEU A 1 77 ? 17.607 -9.193 -18.110 1.00 95.75 77 LEU A N 1
ATOM 583 C CA . LEU A 1 77 ? 16.433 -9.739 -17.432 1.00 95.75 77 LEU A CA 1
ATOM 584 C C . LEU A 1 77 ? 16.492 -11.261 -17.224 1.00 95.75 77 LEU A C 1
ATOM 586 O O . LEU A 1 77 ? 15.598 -11.809 -16.587 1.00 95.75 77 LEU A O 1
ATOM 590 N N . SER A 1 78 ? 17.504 -11.961 -17.753 1.00 94.38 78 SER A N 1
ATOM 591 C CA . SER A 1 78 ? 17.762 -13.357 -17.371 1.00 94.38 78 SER A CA 1
ATOM 592 C C . SER A 1 78 ? 18.316 -13.497 -15.950 1.00 94.38 78 SER A C 1
ATOM 594 O O . SER A 1 78 ? 18.239 -14.584 -15.388 1.00 94.38 78 SER A O 1
ATOM 596 N N . ASP A 1 79 ? 18.875 -12.423 -15.388 1.00 96.62 79 ASP A N 1
ATOM 597 C CA . ASP A 1 79 ? 19.367 -12.346 -14.013 1.00 96.62 79 ASP A CA 1
ATOM 598 C C . ASP A 1 79 ? 18.572 -11.270 -13.258 1.00 96.62 79 ASP A C 1
ATOM 600 O O . ASP A 1 79 ? 18.968 -10.103 -13.144 1.00 96.62 79 ASP A O 1
ATOM 604 N N . LEU A 1 80 ? 17.376 -11.658 -12.804 1.00 96.69 80 LEU A N 1
ATOM 605 C CA . LEU A 1 80 ? 16.465 -10.749 -12.114 1.00 96.69 80 LEU A CA 1
ATOM 606 C C . LEU A 1 80 ? 17.064 -10.242 -10.796 1.00 96.69 80 LEU A C 1
ATOM 608 O O . LEU A 1 80 ? 16.871 -9.074 -10.466 1.00 96.69 80 LEU A O 1
ATOM 612 N N . ASP A 1 81 ? 17.833 -11.068 -10.086 1.00 97.19 81 ASP A N 1
ATOM 613 C CA . ASP A 1 81 ? 18.477 -10.680 -8.828 1.00 97.19 81 ASP A CA 1
ATOM 614 C C . ASP A 1 81 ? 19.524 -9.582 -9.062 1.00 97.19 81 ASP A C 1
ATOM 616 O O . ASP A 1 81 ? 19.537 -8.575 -8.347 1.00 97.19 81 ASP A O 1
ATOM 620 N N . ALA A 1 82 ? 20.342 -9.695 -10.116 1.00 97.88 82 ALA A N 1
ATOM 621 C CA . ALA A 1 82 ? 21.262 -8.627 -10.505 1.00 97.88 82 ALA A CA 1
ATOM 622 C C . ALA A 1 82 ? 20.527 -7.345 -10.933 1.00 97.88 82 ALA A C 1
ATOM 624 O O . ALA A 1 82 ? 20.993 -6.240 -10.642 1.00 97.88 82 ALA A O 1
ATOM 625 N N . CYS A 1 83 ? 19.372 -7.463 -11.596 1.00 98.19 83 CYS A N 1
ATOM 626 C CA . CYS A 1 83 ? 18.540 -6.304 -11.928 1.00 98.19 83 CYS A CA 1
ATOM 627 C C . CYS A 1 83 ? 17.975 -5.629 -10.668 1.00 98.19 83 CYS A C 1
ATOM 629 O O . CYS A 1 83 ? 18.031 -4.406 -10.550 1.00 98.19 83 CYS A O 1
ATOM 631 N N . VAL A 1 84 ? 17.481 -6.408 -9.702 1.00 98.06 84 VAL A N 1
ATOM 632 C CA . VAL A 1 84 ? 16.967 -5.895 -8.423 1.00 98.06 84 VAL A CA 1
ATOM 633 C C . VAL A 1 84 ? 18.079 -5.220 -7.620 1.00 98.06 84 VAL A C 1
ATOM 635 O O . VAL A 1 84 ? 17.855 -4.156 -7.045 1.00 98.06 84 VAL A O 1
ATOM 638 N N . ALA A 1 85 ? 19.298 -5.766 -7.632 1.00 97.94 85 ALA A N 1
ATOM 639 C CA . ALA A 1 85 ? 20.450 -5.145 -6.980 1.00 97.94 85 ALA A CA 1
ATOM 640 C C . ALA A 1 85 ? 20.772 -3.748 -7.549 1.00 97.94 85 ALA A C 1
ATOM 642 O O . ALA A 1 85 ? 21.164 -2.851 -6.799 1.00 97.94 85 ALA A O 1
ATOM 643 N N . ARG A 1 86 ? 20.552 -3.523 -8.854 1.00 98.31 86 ARG A N 1
ATOM 644 C CA . ARG A 1 86 ? 20.759 -2.215 -9.509 1.00 98.31 86 ARG A CA 1
ATOM 645 C C . ARG A 1 86 ? 19.761 -1.136 -9.081 1.00 98.31 86 ARG A C 1
ATOM 647 O O . ARG A 1 86 ? 20.079 0.040 -9.223 1.00 98.31 86 ARG A O 1
ATOM 654 N N . LEU A 1 87 ? 18.606 -1.500 -8.512 1.00 98.00 87 LEU A N 1
ATOM 655 C CA . LEU A 1 87 ? 17.663 -0.532 -7.924 1.00 98.00 87 LEU A CA 1
ATOM 656 C C . LEU A 1 87 ? 18.263 0.203 -6.713 1.00 98.00 87 LEU A C 1
ATOM 658 O O . LEU A 1 87 ? 17.788 1.272 -6.325 1.00 98.00 87 LEU A O 1
ATOM 662 N N . GLY A 1 88 ? 19.300 -0.377 -6.102 1.00 96.06 88 GLY A N 1
ATOM 663 C CA . GLY A 1 88 ? 19.910 0.125 -4.882 1.00 96.06 88 GLY A CA 1
ATOM 664 C C . GLY A 1 88 ? 19.099 -0.193 -3.614 1.00 96.06 88 GLY A C 1
ATOM 665 O O . GLY A 1 88 ? 18.050 -0.850 -3.669 1.00 96.06 88 GLY A O 1
ATOM 666 N N . PRO A 1 89 ? 19.602 0.247 -2.444 1.00 94.00 89 PRO A N 1
ATOM 667 C CA . PRO A 1 89 ? 19.006 -0.061 -1.147 1.00 94.00 89 PRO A CA 1
ATOM 668 C C . PRO A 1 89 ? 17.662 0.648 -0.957 1.00 94.00 89 PRO A C 1
ATOM 670 O O . PRO A 1 89 ? 17.401 1.682 -1.576 1.00 94.00 89 PRO A O 1
ATOM 673 N N . CYS A 1 90 ? 16.837 0.116 -0.056 1.00 93.88 90 CYS A N 1
ATOM 674 C CA . CYS A 1 90 ? 15.672 0.836 0.448 1.00 93.88 90 CYS A CA 1
ATOM 675 C C . CYS A 1 90 ? 16.134 1.936 1.410 1.00 93.88 90 CYS A C 1
ATOM 677 O O . CYS A 1 90 ? 17.039 1.729 2.215 1.00 93.88 90 CYS A O 1
ATOM 679 N N . SER A 1 91 ? 15.527 3.112 1.303 1.00 91.94 91 SER A N 1
ATOM 680 C CA . SER A 1 91 ? 15.600 4.154 2.320 1.00 91.94 91 SER A CA 1
ATOM 681 C C . SER A 1 91 ? 14.414 5.092 2.168 1.00 91.94 91 SER A C 1
ATOM 683 O O . SER A 1 91 ? 13.952 5.353 1.053 1.00 91.94 91 SER A O 1
ATOM 685 N N . ARG A 1 92 ? 13.945 5.652 3.287 1.00 91.12 92 ARG A N 1
ATOM 686 C CA . ARG A 1 92 ? 12.776 6.543 3.321 1.00 91.12 92 ARG A CA 1
ATOM 687 C C . ARG A 1 92 ? 12.771 7.594 2.204 1.00 91.12 92 ARG A C 1
ATOM 689 O O . ARG A 1 92 ? 11.756 7.754 1.544 1.00 91.12 92 ARG A O 1
ATOM 696 N N . ALA A 1 93 ? 13.912 8.238 1.951 1.00 91.62 93 ALA A N 1
ATOM 697 C CA . ALA A 1 93 ? 14.049 9.319 0.971 1.00 91.62 93 ALA A CA 1
ATOM 698 C C . ALA A 1 93 ? 13.969 8.885 -0.508 1.00 91.62 93 ALA A C 1
ATOM 700 O O . ALA A 1 93 ? 13.920 9.745 -1.382 1.00 91.62 93 ALA A O 1
ATOM 701 N N . ARG A 1 94 ? 14.015 7.581 -0.816 1.00 95.25 94 ARG A N 1
ATOM 702 C CA . ARG A 1 94 ? 13.931 7.070 -2.199 1.00 95.25 94 ARG A CA 1
ATOM 703 C C . ARG A 1 94 ? 12.900 5.968 -2.402 1.00 95.25 94 ARG A C 1
ATOM 705 O O . ARG A 1 94 ? 12.760 5.497 -3.526 1.00 95.25 94 ARG A O 1
ATOM 712 N N . ASN A 1 95 ? 12.226 5.512 -1.347 1.00 96.81 95 ASN A N 1
ATOM 713 C CA . ASN A 1 95 ? 11.379 4.322 -1.412 1.00 96.81 95 ASN A CA 1
ATOM 714 C C . ASN A 1 95 ? 10.227 4.470 -2.415 1.00 96.81 95 ASN A C 1
ATOM 716 O O . ASN A 1 95 ? 9.940 3.512 -3.129 1.00 96.81 95 ASN A O 1
ATOM 720 N N . ALA A 1 96 ? 9.645 5.662 -2.566 1.00 97.19 96 ALA A N 1
ATOM 721 C CA . ALA A 1 96 ? 8.613 5.902 -3.571 1.00 97.19 96 ALA A CA 1
ATOM 722 C C . ALA A 1 96 ? 9.165 5.700 -4.997 1.00 97.19 96 ALA A C 1
ATOM 724 O O . ALA A 1 96 ? 8.683 4.839 -5.735 1.00 97.19 96 ALA A O 1
ATOM 725 N N . ALA A 1 97 ? 10.253 6.389 -5.354 1.00 98.12 97 ALA A N 1
ATOM 726 C CA . ALA A 1 97 ? 10.930 6.226 -6.645 1.00 98.12 97 ALA A CA 1
ATOM 727 C C . ALA A 1 97 ? 11.403 4.780 -6.898 1.00 98.12 97 ALA A C 1
ATOM 729 O O . ALA A 1 97 ? 11.205 4.234 -7.986 1.00 98.12 97 ALA A O 1
ATOM 730 N N . ARG A 1 98 ? 11.995 4.138 -5.880 1.00 98.25 98 ARG A N 1
ATOM 731 C CA . ARG A 1 98 ? 12.444 2.740 -5.947 1.00 98.25 98 ARG A CA 1
ATOM 732 C C . ARG A 1 98 ? 11.267 1.798 -6.190 1.00 98.25 98 ARG A C 1
ATOM 734 O O . ARG A 1 98 ? 11.389 0.901 -7.016 1.00 98.25 98 ARG A O 1
ATOM 741 N N . SER A 1 99 ? 10.133 2.023 -5.526 1.00 98.25 99 SER A N 1
ATOM 742 C CA . SER A 1 99 ? 8.912 1.236 -5.714 1.00 98.25 99 SER A CA 1
ATOM 743 C C . SER A 1 99 ? 8.411 1.323 -7.153 1.00 98.25 99 SER A C 1
ATOM 745 O O . SER A 1 99 ? 8.120 0.290 -7.751 1.00 98.25 99 SER A O 1
ATOM 747 N N . ALA A 1 100 ? 8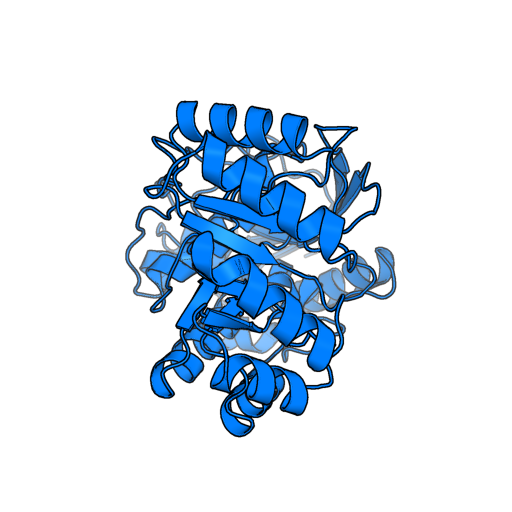.355 2.527 -7.736 1.00 98.50 100 ALA A N 1
ATOM 748 C CA . ALA A 1 100 ? 7.946 2.700 -9.129 1.00 98.50 100 ALA A CA 1
ATOM 749 C C . ALA A 1 100 ? 8.898 1.974 -10.097 1.00 98.50 100 ALA A C 1
ATOM 751 O O . ALA A 1 100 ? 8.449 1.256 -10.989 1.00 98.50 100 ALA A O 1
ATOM 752 N N . ALA A 1 101 ? 10.212 2.093 -9.895 1.00 98.81 101 ALA A N 1
ATOM 753 C CA . ALA A 1 101 ? 11.197 1.405 -10.727 1.00 98.81 101 ALA A CA 1
ATOM 754 C C . ALA A 1 101 ? 11.169 -0.128 -10.553 1.00 98.81 101 ALA A C 1
ATOM 756 O O . ALA A 1 101 ? 11.270 -0.855 -11.541 1.00 98.81 101 ALA A O 1
ATOM 757 N N . GLU A 1 102 ? 10.987 -0.637 -9.328 1.00 98.81 102 GLU A N 1
ATOM 758 C CA . GLU A 1 102 ? 10.866 -2.077 -9.068 1.00 98.81 102 GLU A CA 1
ATOM 759 C C . GLU A 1 102 ? 9.602 -2.651 -9.709 1.00 98.81 102 GLU A C 1
ATOM 761 O O . GLU A 1 102 ? 9.659 -3.708 -10.335 1.00 98.81 102 GLU A O 1
ATOM 766 N N . MET A 1 103 ? 8.473 -1.942 -9.614 1.00 98.75 103 MET A N 1
ATOM 767 C CA . MET A 1 103 ? 7.243 -2.330 -10.304 1.00 98.75 103 MET A CA 1
ATOM 768 C C . MET A 1 103 ? 7.471 -2.429 -11.816 1.00 98.75 103 MET A C 1
ATOM 770 O O . MET A 1 103 ? 7.155 -3.464 -12.395 1.00 98.75 103 MET A O 1
ATOM 774 N N . ALA A 1 104 ? 8.089 -1.419 -12.438 1.00 98.81 104 ALA A N 1
ATOM 775 C CA . ALA A 1 104 ? 8.376 -1.432 -13.873 1.00 98.81 104 ALA A CA 1
ATOM 776 C C . ALA A 1 104 ? 9.299 -2.594 -14.278 1.00 98.81 104 ALA A C 1
ATOM 778 O O . ALA A 1 104 ? 9.072 -3.246 -15.299 1.00 98.81 104 ALA A O 1
ATOM 779 N N . LEU A 1 105 ? 10.316 -2.888 -13.461 1.00 98.88 105 LEU A N 1
ATOM 780 C CA . LEU A 1 105 ? 11.244 -3.999 -13.678 1.00 98.88 105 LEU A CA 1
ATOM 781 C C . LEU A 1 105 ? 10.533 -5.354 -13.606 1.00 98.88 105 LEU A C 1
ATOM 783 O O . LEU A 1 105 ? 10.683 -6.179 -14.509 1.00 98.88 105 LEU A O 1
ATOM 787 N N . LEU A 1 106 ? 9.755 -5.584 -12.545 1.00 98.69 106 LEU A N 1
ATOM 788 C CA . LEU A 1 106 ? 9.024 -6.834 -12.345 1.00 98.69 106 LEU A CA 1
ATOM 789 C C . LEU A 1 106 ? 7.955 -7.033 -13.419 1.00 98.69 106 LEU A C 1
ATOM 791 O O . LEU A 1 106 ? 7.800 -8.142 -13.928 1.00 98.69 106 LEU A O 1
ATOM 795 N N . ASP A 1 107 ? 7.257 -5.963 -13.797 1.00 98.62 107 ASP A N 1
ATOM 796 C CA . ASP A 1 107 ? 6.271 -5.984 -14.869 1.00 98.62 107 ASP A CA 1
ATOM 797 C C . ASP A 1 107 ? 6.916 -6.343 -16.217 1.00 98.62 107 ASP A C 1
ATOM 799 O O . ASP A 1 107 ? 6.438 -7.247 -16.907 1.00 98.62 107 ASP A O 1
ATOM 803 N N . LEU A 1 108 ? 8.052 -5.717 -16.560 1.00 98.69 108 LEU A N 1
ATOM 804 C CA . LEU A 1 108 ? 8.800 -6.012 -17.787 1.00 98.69 108 LEU A CA 1
ATOM 805 C C . LEU A 1 108 ? 9.309 -7.459 -17.807 1.00 98.69 108 LEU A C 1
ATOM 807 O O . LEU A 1 108 ? 9.172 -8.143 -18.823 1.00 98.69 108 LEU A O 1
ATOM 811 N N . ALA A 1 109 ? 9.877 -7.938 -16.697 1.00 98.44 109 ALA A N 1
ATOM 812 C CA . ALA A 1 109 ? 10.383 -9.304 -16.578 1.00 98.44 109 ALA A CA 1
ATOM 813 C C . ALA A 1 109 ? 9.256 -10.341 -16.730 1.00 98.44 109 ALA A C 1
ATOM 815 O O . ALA A 1 109 ? 9.376 -11.285 -17.515 1.00 98.44 109 ALA A O 1
ATOM 816 N N . ALA A 1 110 ? 8.124 -10.124 -16.057 1.00 97.56 110 ALA A N 1
ATOM 817 C CA . ALA A 1 110 ? 6.971 -11.018 -16.100 1.00 97.56 110 ALA A CA 1
ATOM 818 C C . ALA A 1 110 ? 6.315 -11.044 -17.494 1.00 97.56 110 ALA A C 1
ATOM 820 O O . ALA A 1 110 ? 6.033 -12.118 -18.034 1.00 97.56 110 ALA A O 1
ATOM 821 N N . ARG A 1 111 ? 6.175 -9.880 -18.149 1.00 97.25 111 ARG A N 1
ATOM 822 C CA . ARG A 1 111 ? 5.799 -9.781 -19.575 1.00 97.25 111 ARG A CA 1
ATOM 823 C C . ARG A 1 111 ? 6.803 -10.480 -20.479 1.00 97.25 111 ARG A C 1
ATOM 825 O O . ARG A 1 111 ? 6.407 -11.160 -21.423 1.00 97.25 111 ARG A O 1
ATOM 832 N N . GLY A 1 112 ? 8.083 -10.383 -20.137 1.00 96.00 112 GLY A N 1
ATOM 833 C CA . GLY A 1 112 ? 9.176 -11.099 -20.771 1.00 96.00 112 GLY A CA 1
ATOM 834 C C . GLY A 1 112 ? 8.973 -12.618 -20.810 1.00 96.00 112 GLY A C 1
ATOM 835 O O . GLY A 1 112 ? 9.208 -13.261 -21.837 1.00 96.00 112 GLY A O 1
ATOM 836 N N . ALA A 1 113 ? 8.494 -13.159 -19.693 1.00 94.88 113 ALA A N 1
ATOM 837 C CA . ALA A 1 113 ? 8.223 -14.576 -19.483 1.00 94.88 113 ALA A CA 1
ATOM 838 C C . ALA A 1 113 ? 6.809 -15.018 -19.912 1.00 94.88 113 ALA A C 1
ATOM 840 O O . ALA A 1 113 ? 6.496 -16.204 -19.835 1.00 94.88 113 ALA A O 1
ATOM 841 N N . GLY A 1 114 ? 5.938 -14.094 -20.336 1.00 95.44 114 GLY A N 1
ATOM 842 C CA . GLY A 1 114 ? 4.531 -14.399 -20.622 1.00 95.44 114 GLY A CA 1
ATOM 843 C C . GLY A 1 114 ? 3.730 -14.826 -19.384 1.00 95.44 114 GLY A C 1
ATOM 844 O O . GLY A 1 114 ? 2.740 -15.543 -19.514 1.00 95.44 114 GLY A O 1
ATOM 845 N N . ALA A 1 115 ? 4.152 -14.405 -18.188 1.00 95.75 115 ALA A N 1
ATOM 846 C CA . ALA A 1 115 ? 3.572 -14.796 -16.906 1.00 95.75 115 ALA A CA 1
ATOM 847 C C . ALA A 1 115 ? 3.151 -13.572 -16.082 1.00 95.75 115 ALA A C 1
ATOM 849 O O . ALA A 1 115 ? 3.635 -12.461 -16.294 1.00 95.75 115 ALA A O 1
ATOM 850 N N . SER A 1 116 ? 2.250 -13.765 -15.116 1.00 97.25 116 SER A N 1
ATOM 851 C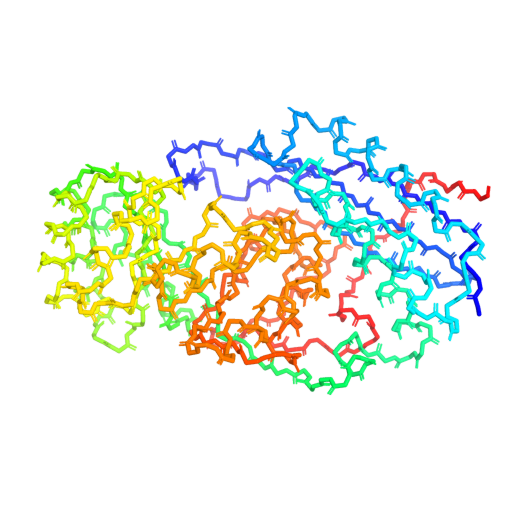 CA . SER A 1 116 ? 1.987 -12.744 -14.090 1.00 97.25 116 SER A CA 1
ATOM 852 C C . SER A 1 116 ? 3.193 -12.592 -13.153 1.00 97.25 116 SER A C 1
ATOM 854 O O . SER A 1 116 ? 3.894 -13.579 -12.913 1.00 97.25 116 SER A O 1
ATOM 856 N N . VAL A 1 117 ? 3.378 -11.418 -12.544 1.00 97.62 117 VAL A N 1
ATOM 857 C CA . VAL A 1 117 ? 4.407 -11.186 -11.511 1.00 97.62 117 VAL A CA 1
ATOM 858 C C . VAL A 1 117 ? 4.249 -12.171 -10.351 1.00 97.62 117 VAL A C 1
ATOM 860 O O . VAL A 1 117 ? 5.240 -12.732 -9.893 1.00 97.62 117 VAL A O 1
ATOM 863 N N . ALA A 1 118 ? 3.010 -12.454 -9.928 1.00 97.00 118 ALA A N 1
ATOM 864 C CA . ALA A 1 118 ? 2.730 -13.455 -8.899 1.00 97.00 118 ALA A CA 1
ATOM 865 C C . ALA A 1 118 ? 3.337 -14.821 -9.259 1.00 97.00 118 ALA A C 1
ATOM 867 O O . ALA A 1 118 ? 4.143 -15.350 -8.501 1.00 97.00 118 ALA A O 1
ATOM 868 N N . ALA A 1 119 ? 2.998 -15.351 -10.439 1.00 96.31 119 ALA A N 1
ATOM 869 C CA . ALA A 1 119 ? 3.495 -16.643 -10.916 1.00 96.31 119 ALA A CA 1
ATOM 870 C C . ALA A 1 119 ? 5.021 -16.662 -11.097 1.00 96.31 119 ALA A C 1
ATOM 872 O O . ALA A 1 119 ? 5.666 -17.631 -10.707 1.00 96.31 119 ALA A O 1
ATOM 873 N N . MET A 1 120 ? 5.604 -15.585 -11.640 1.00 96.44 120 MET A N 1
ATOM 874 C CA . MET A 1 120 ? 7.057 -15.449 -11.798 1.00 96.44 120 MET A CA 1
ATOM 875 C C . MET A 1 120 ? 7.789 -15.517 -10.449 1.00 96.44 120 MET A C 1
ATOM 877 O O . MET A 1 120 ? 8.865 -16.099 -10.364 1.00 96.44 120 MET A O 1
ATOM 881 N N . LEU A 1 121 ? 7.190 -14.967 -9.390 1.00 96.50 121 LEU A N 1
ATOM 882 C CA . LEU A 1 121 ? 7.734 -14.972 -8.029 1.00 96.50 121 LEU A CA 1
ATOM 883 C C . LEU A 1 121 ? 7.249 -16.168 -7.179 1.00 96.50 121 LEU A C 1
ATOM 885 O O . LEU A 1 121 ? 7.424 -16.172 -5.959 1.00 96.50 121 LEU A O 1
ATOM 889 N N . GLY A 1 122 ? 6.651 -17.188 -7.809 1.00 95.44 122 GLY A N 1
ATOM 890 C CA . GLY A 1 122 ? 6.249 -18.444 -7.165 1.00 95.44 122 GLY A CA 1
ATOM 891 C C . GLY A 1 122 ? 4.922 -18.404 -6.396 1.00 95.44 122 GLY A C 1
ATOM 892 O O . GLY A 1 122 ? 4.626 -19.329 -5.643 1.00 95.44 122 GLY A O 1
ATOM 893 N N . GLY A 1 123 ? 4.126 -17.349 -6.562 1.00 94.56 123 GLY A N 1
ATOM 894 C CA . GLY A 1 123 ? 2.791 -17.208 -5.983 1.00 94.56 123 GLY A CA 1
ATOM 895 C C . GLY A 1 123 ? 1.660 -17.577 -6.943 1.00 94.56 123 GLY A C 1
ATOM 896 O O . GLY A 1 123 ? 1.838 -17.683 -8.156 1.00 94.56 123 GLY A O 1
ATOM 897 N N . ALA A 1 124 ? 0.454 -17.711 -6.393 1.00 90.88 124 ALA A N 1
ATOM 898 C CA . ALA A 1 124 ? -0.771 -17.923 -7.161 1.00 90.88 124 ALA A CA 1
ATOM 899 C C . ALA A 1 124 ? -1.723 -16.731 -6.965 1.00 90.88 124 ALA A C 1
ATOM 901 O O . ALA A 1 124 ? -2.090 -16.446 -5.819 1.00 90.88 124 ALA A O 1
ATOM 902 N N . PRO A 1 125 ? -2.138 -16.027 -8.039 1.00 87.50 125 PRO A N 1
ATOM 903 C CA . PRO A 1 125 ? -3.091 -14.930 -7.921 1.00 87.50 125 PRO A CA 1
ATOM 904 C C . PRO A 1 125 ? -4.378 -15.382 -7.220 1.00 87.50 125 PRO A C 1
ATOM 906 O O . PRO A 1 125 ? -4.963 -16.405 -7.576 1.00 87.50 125 PRO A O 1
ATOM 909 N N . ARG A 1 126 ? -4.841 -14.605 -6.238 1.00 91.62 126 ARG A N 1
ATOM 910 C CA . ARG A 1 126 ? -6.072 -14.881 -5.486 1.00 91.62 126 ARG A CA 1
ATOM 911 C C . ARG A 1 126 ? -6.866 -13.610 -5.247 1.00 91.62 126 ARG A C 1
ATOM 913 O O . ARG A 1 126 ? -6.289 -12.528 -5.189 1.00 91.62 126 ARG A O 1
ATOM 920 N N . ALA A 1 127 ? -8.181 -13.755 -5.112 1.00 94.81 127 ALA A N 1
ATOM 921 C CA . ALA A 1 127 ? -9.042 -12.629 -4.793 1.00 94.81 127 ALA A CA 1
ATOM 922 C C . ALA A 1 127 ? -8.683 -12.030 -3.427 1.00 94.81 127 ALA A C 1
ATOM 924 O O . ALA A 1 127 ? -8.286 -12.751 -2.505 1.00 94.81 127 ALA A O 1
ATOM 925 N N . VAL A 1 128 ? -8.820 -10.711 -3.323 1.00 95.81 128 VAL A N 1
ATOM 926 C CA . VAL A 1 128 ? -8.497 -9.945 -2.117 1.00 95.81 128 VAL A CA 1
ATOM 927 C C . VAL A 1 128 ? -9.750 -9.217 -1.655 1.00 95.81 128 VAL A C 1
ATOM 929 O O . VAL A 1 128 ? -10.389 -8.535 -2.450 1.00 95.81 128 VAL A O 1
ATOM 932 N N . GLU A 1 129 ? -10.113 -9.369 -0.383 1.00 97.12 129 GLU A N 1
ATOM 933 C CA . GLU A 1 129 ? -11.209 -8.600 0.211 1.00 97.12 129 GLU A CA 1
ATOM 934 C C . GLU A 1 129 ? -10.835 -7.121 0.258 1.00 97.12 129 GLU A C 1
ATOM 936 O O . GLU A 1 129 ? -9.805 -6.756 0.823 1.00 97.12 129 GLU A O 1
ATOM 941 N N . VAL A 1 130 ? -11.662 -6.283 -0.359 1.00 96.88 130 VAL A N 1
ATOM 942 C CA . VAL A 1 130 ? -11.436 -4.845 -0.459 1.00 96.88 130 VAL A CA 1
ATOM 943 C C . VAL A 1 130 ? -12.056 -4.152 0.743 1.00 96.88 130 VAL A C 1
ATOM 945 O O . VAL A 1 130 ? -13.245 -4.297 1.032 1.00 96.88 130 VAL A O 1
ATOM 948 N N . LEU A 1 131 ? -11.240 -3.348 1.408 1.00 95.56 131 LEU A N 1
ATOM 949 C CA . LEU A 1 131 ? -11.653 -2.419 2.437 1.00 95.56 131 LEU A CA 1
ATOM 950 C C . LEU A 1 131 ? -11.976 -1.055 1.815 1.00 95.56 131 LEU A C 1
ATOM 952 O O . LEU A 1 131 ? -11.192 -0.516 1.036 1.00 95.56 131 LEU A O 1
ATOM 956 N N . ARG A 1 132 ? -13.124 -0.478 2.185 1.00 94.50 132 ARG A N 1
ATOM 957 C CA . ARG A 1 132 ? -13.513 0.881 1.779 1.00 94.50 132 ARG A CA 1
ATOM 958 C C . ARG A 1 132 ? -13.345 1.865 2.928 1.00 94.50 132 ARG A C 1
ATOM 960 O O . ARG A 1 132 ? -13.857 1.647 4.024 1.00 94.50 132 ARG A O 1
ATOM 967 N N . ILE A 1 133 ? -12.646 2.965 2.670 1.00 92.44 133 ILE A N 1
ATOM 968 C CA . ILE A 1 133 ? -12.469 4.048 3.640 1.00 92.44 133 ILE A CA 1
ATOM 969 C C . ILE A 1 133 ? -13.719 4.926 3.630 1.00 92.44 133 ILE A C 1
ATOM 971 O O . ILE A 1 133 ? -14.121 5.429 2.583 1.00 92.44 133 ILE A O 1
ATOM 975 N N . ILE A 1 134 ? -14.321 5.127 4.801 1.00 92.25 134 ILE A N 1
ATOM 976 C CA . ILE A 1 134 ? -15.433 6.058 4.975 1.00 92.25 134 ILE A CA 1
ATOM 977 C C . ILE A 1 134 ? -14.846 7.451 5.242 1.00 92.25 134 ILE A C 1
ATOM 979 O O . ILE A 1 134 ? -14.104 7.617 6.216 1.00 92.25 134 ILE A O 1
ATOM 983 N N . PRO A 1 135 ? -15.175 8.465 4.422 1.00 87.88 135 PRO A N 1
ATOM 984 C CA . PRO A 1 135 ? -14.754 9.839 4.666 1.00 87.88 135 PRO A CA 1
ATOM 985 C C . PRO A 1 135 ? -15.262 10.337 6.024 1.00 87.88 135 PRO A C 1
ATOM 987 O O . PRO A 1 135 ? -16.399 10.053 6.412 1.00 87.88 135 PRO A O 1
ATOM 990 N N . VAL A 1 136 ? -14.457 11.132 6.732 1.00 89.00 136 VAL A N 1
ATOM 991 C CA . VAL A 1 136 ? -14.892 11.758 7.989 1.00 89.00 136 VAL A CA 1
ATOM 992 C C . VAL A 1 136 ? -16.018 12.747 7.692 1.00 89.00 136 VAL A C 1
ATOM 994 O O . VAL A 1 136 ? -15.804 13.773 7.051 1.00 89.00 136 VAL A O 1
ATOM 997 N N . LYS A 1 137 ? -17.226 12.441 8.172 1.00 89.50 137 LYS A N 1
ATOM 998 C CA . LYS A 1 137 ? -18.417 13.300 8.083 1.00 89.50 137 LYS A CA 1
ATOM 999 C C . LYS A 1 137 ? -19.185 13.252 9.416 1.00 89.50 137 LYS A C 1
ATOM 1001 O O . LYS A 1 137 ? -18.654 12.818 10.445 1.00 89.50 137 LYS A O 1
ATOM 1006 N N . SER A 1 138 ? -20.429 13.734 9.436 1.00 93.62 138 SER A N 1
ATOM 1007 C CA . SER A 1 138 ? -21.310 13.542 10.594 1.00 93.62 138 SER A CA 1
ATOM 1008 C C . SER A 1 138 ? -21.646 12.052 10.785 1.00 93.62 138 SER A C 1
ATOM 1010 O O . SER A 1 138 ? -21.653 11.309 9.799 1.00 93.62 138 SER A O 1
ATOM 1012 N N . PRO A 1 139 ? -21.978 11.601 12.012 1.00 97.00 139 PRO A N 1
ATOM 1013 C CA . PRO A 1 139 ? -22.311 10.197 12.273 1.00 97.00 139 PRO A CA 1
ATOM 1014 C C . PRO A 1 139 ? -23.397 9.635 11.343 1.00 97.00 139 PRO A C 1
ATOM 1016 O O . PRO A 1 139 ? -23.235 8.548 10.799 1.00 97.00 139 PRO A O 1
ATOM 1019 N N . VAL A 1 140 ? -24.462 10.410 11.093 1.00 97.69 140 VAL A N 1
ATOM 1020 C CA . VAL A 1 140 ? -25.558 10.024 10.185 1.00 97.69 140 VAL A CA 1
ATOM 1021 C C . VAL A 1 140 ? -25.053 9.844 8.753 1.00 97.69 140 VAL A C 1
ATOM 1023 O O . VAL A 1 140 ? -25.320 8.824 8.131 1.00 97.69 140 VAL A O 1
ATOM 1026 N N . ARG A 1 141 ? -24.254 10.788 8.239 1.00 95.25 141 ARG A N 1
ATOM 1027 C CA . ARG A 1 141 ? -23.717 10.688 6.875 1.00 95.25 141 ARG A CA 1
ATOM 1028 C C . ARG A 1 141 ? -22.754 9.519 6.711 1.00 95.25 141 ARG A C 1
ATOM 1030 O O . ARG A 1 141 ? -22.783 8.854 5.683 1.00 95.25 141 ARG A O 1
ATOM 1037 N N . MET A 1 142 ? -21.918 9.254 7.712 1.00 95.75 142 MET A N 1
ATOM 1038 C CA . MET A 1 142 ? -21.024 8.096 7.685 1.00 95.75 142 MET A CA 1
ATOM 1039 C C . MET A 1 142 ? -21.806 6.779 7.705 1.00 95.75 142 MET A C 1
ATOM 1041 O O . MET A 1 142 ? -21.441 5.860 6.979 1.00 95.75 142 MET A O 1
ATOM 1045 N N . ALA A 1 143 ? -22.892 6.699 8.479 1.00 98.25 143 ALA A N 1
ATOM 1046 C CA . ALA A 1 143 ? -23.792 5.548 8.493 1.00 98.25 143 ALA A CA 1
ATOM 1047 C C . ALA A 1 143 ? -24.474 5.314 7.130 1.00 98.25 143 ALA A C 1
ATOM 1049 O O . ALA A 1 143 ? -24.489 4.180 6.652 1.00 98.25 143 ALA A O 1
ATOM 1050 N N . ASP A 1 144 ? -24.959 6.373 6.470 1.00 97.88 144 ASP A N 1
ATOM 1051 C CA . ASP A 1 144 ? -25.564 6.294 5.129 1.00 97.88 144 ASP A CA 1
ATOM 1052 C C . ASP A 1 144 ? -24.563 5.775 4.078 1.00 97.88 144 ASP A C 1
ATOM 1054 O O . ASP A 1 144 ? -24.872 4.875 3.287 1.00 97.88 144 ASP A O 1
ATOM 1058 N N . ILE A 1 145 ? -23.337 6.317 4.087 1.00 95.31 145 ILE A N 1
ATOM 1059 C CA . ILE A 1 145 ? -22.249 5.881 3.198 1.00 95.31 145 ILE A CA 1
ATOM 1060 C C . ILE A 1 145 ? -21.913 4.413 3.471 1.00 95.31 145 ILE A C 1
ATOM 1062 O O . ILE A 1 145 ? -21.834 3.614 2.541 1.00 95.31 145 ILE A O 1
ATOM 1066 N N . ALA A 1 146 ? -21.764 4.036 4.743 1.00 97.94 146 ALA A N 1
ATOM 1067 C CA . ALA A 1 146 ? -21.465 2.666 5.142 1.00 97.94 146 ALA A CA 1
ATOM 1068 C C . ALA A 1 146 ? -22.529 1.675 4.647 1.00 97.94 146 ALA A C 1
ATOM 1070 O O . ALA A 1 146 ? -22.186 0.642 4.073 1.00 97.94 146 ALA A O 1
ATOM 1071 N N . GLY A 1 147 ? -23.813 2.005 4.818 1.00 98.19 147 GLY A N 1
ATOM 1072 C CA . GLY A 1 147 ? -24.922 1.189 4.327 1.00 98.19 147 GLY A CA 1
ATOM 1073 C C . GLY A 1 147 ? -24.905 1.024 2.806 1.00 98.19 147 GLY A C 1
ATOM 1074 O O . GLY A 1 147 ? -25.097 -0.085 2.308 1.00 98.19 147 GLY A O 1
ATOM 1075 N N . SER A 1 148 ? -24.595 2.098 2.073 1.00 97.12 148 SER A N 1
ATOM 1076 C CA . SER A 1 148 ? -24.493 2.077 0.606 1.00 97.12 148 SER A CA 1
ATOM 1077 C C . SER A 1 148 ? -23.359 1.162 0.128 1.00 97.12 148 SER A C 1
ATOM 1079 O O . SER A 1 148 ? -23.580 0.282 -0.700 1.00 97.12 148 SER A O 1
ATOM 1081 N N . LEU A 1 149 ? -22.176 1.270 0.740 1.00 96.31 149 LEU A N 1
ATOM 1082 C CA . LEU A 1 149 ? -21.030 0.404 0.439 1.00 96.31 149 LEU A CA 1
ATOM 1083 C C . LEU A 1 149 ? -21.328 -1.075 0.741 1.00 96.31 149 LEU A C 1
ATOM 1085 O O . LEU A 1 149 ? -20.959 -1.969 -0.018 1.00 96.31 149 LEU A O 1
ATOM 1089 N N . VAL A 1 150 ? -22.034 -1.364 1.835 1.00 98.12 150 VAL A N 1
ATOM 1090 C CA . VAL A 1 150 ? -22.440 -2.738 2.170 1.00 98.12 150 VAL A CA 1
ATOM 1091 C C . VAL A 1 150 ? -23.445 -3.294 1.156 1.00 98.12 150 VAL A C 1
ATOM 1093 O O . VAL A 1 150 ? -23.375 -4.484 0.822 1.00 98.12 150 VAL A O 1
ATOM 1096 N N . ALA A 1 151 ? -24.345 -2.450 0.641 1.00 97.31 151 ALA A N 1
ATOM 1097 C CA . ALA A 1 151 ? -25.290 -2.803 -0.417 1.00 97.31 151 ALA A CA 1
ATOM 1098 C C . ALA A 1 151 ? -24.602 -3.051 -1.774 1.00 97.31 151 ALA A C 1
ATOM 1100 O O . ALA A 1 151 ? -25.040 -3.922 -2.520 1.00 97.31 151 ALA A O 1
ATOM 1101 N N . GLU A 1 152 ? -23.486 -2.369 -2.057 1.00 95.50 152 GLU A N 1
ATOM 1102 C CA . GLU A 1 152 ? -22.604 -2.645 -3.207 1.00 95.50 152 GLU A CA 1
ATOM 1103 C C . GLU A 1 152 ? -21.821 -3.969 -3.075 1.00 95.50 152 GLU A C 1
ATOM 1105 O O . GLU A 1 152 ? -21.167 -4.411 -4.020 1.00 95.50 152 GLU A O 1
ATOM 1110 N N . GLY A 1 153 ? -21.881 -4.622 -1.909 1.00 96.69 153 GLY A N 1
ATOM 1111 C CA . GLY A 1 153 ? -21.267 -5.925 -1.655 1.00 96.69 153 GLY A CA 1
ATOM 1112 C C . GLY A 1 153 ? -19.984 -5.879 -0.826 1.00 96.69 153 GLY A C 1
ATOM 1113 O O . GLY A 1 153 ? -19.467 -6.939 -0.484 1.00 96.69 153 GLY A O 1
ATOM 1114 N N . TYR A 1 154 ? -19.489 -4.699 -0.437 1.00 97.88 154 TYR A N 1
ATOM 1115 C CA . TYR A 1 154 ? -18.325 -4.604 0.447 1.00 97.88 154 TYR A CA 1
ATOM 1116 C C . TYR A 1 154 ? -18.635 -5.167 1.844 1.00 97.88 154 TYR A C 1
ATOM 1118 O O . TYR A 1 154 ? -19.761 -5.089 2.353 1.00 97.88 154 TYR A O 1
ATOM 1126 N N . ARG A 1 155 ? -17.618 -5.770 2.468 1.00 98.06 155 ARG A N 1
ATOM 1127 C CA . ARG A 1 155 ? -17.720 -6.425 3.786 1.00 98.06 155 ARG A CA 1
ATOM 1128 C C . ARG A 1 155 ? -16.723 -5.901 4.819 1.00 98.06 155 ARG A C 1
ATOM 1130 O O . ARG A 1 155 ? -16.815 -6.269 5.990 1.00 98.06 155 ARG A O 1
ATOM 1137 N N . ALA A 1 156 ? -15.856 -4.977 4.411 1.00 97.88 156 ALA A N 1
ATOM 1138 C CA . ALA A 1 156 ? -14.873 -4.331 5.261 1.00 97.88 156 ALA A CA 1
ATOM 1139 C C . ALA A 1 156 ? -14.858 -2.813 5.049 1.00 97.88 156 ALA A C 1
ATOM 1141 O O . ALA A 1 156 ? -14.755 -2.337 3.916 1.00 97.88 156 ALA A O 1
ATOM 1142 N N . LEU A 1 157 ? -14.935 -2.059 6.144 1.00 98.00 157 LEU A N 1
ATOM 1143 C CA . LEU A 1 157 ? -14.962 -0.599 6.141 1.00 98.00 157 LEU A CA 1
ATOM 1144 C C . LEU A 1 157 ? -13.917 -0.048 7.116 1.00 98.00 157 LEU A C 1
ATOM 1146 O O . LEU A 1 157 ? -13.747 -0.582 8.212 1.00 98.00 157 LEU A O 1
ATOM 1150 N N . LYS A 1 158 ? -13.249 1.043 6.737 1.00 97.06 158 LYS A N 1
ATOM 1151 C CA . LYS A 1 158 ? -12.278 1.756 7.578 1.00 97.06 158 LYS A CA 1
ATOM 1152 C C . LYS A 1 158 ? -12.810 3.119 7.964 1.00 97.06 158 LYS A C 1
ATOM 1154 O O . LYS A 1 158 ? -13.199 3.903 7.100 1.00 97.06 158 LYS A O 1
ATOM 1159 N N . LEU A 1 159 ? -12.790 3.407 9.256 1.00 96.25 159 LEU A N 1
ATOM 1160 C CA . LEU A 1 159 ? -13.091 4.717 9.813 1.00 96.25 159 LEU A CA 1
ATOM 1161 C C . LEU A 1 159 ? -11.794 5.403 10.236 1.00 96.25 159 LEU A C 1
ATOM 1163 O O . LEU A 1 159 ? -10.798 4.745 10.537 1.00 96.25 159 LEU A O 1
ATOM 1167 N N . LYS A 1 160 ? -11.815 6.733 10.268 1.00 92.56 160 LYS A N 1
ATOM 1168 C CA . LYS A 1 160 ? -10.687 7.549 10.715 1.00 92.56 160 LYS A CA 1
ATOM 1169 C C . LYS A 1 160 ? -10.960 8.108 12.108 1.00 92.56 160 LYS A C 1
ATOM 1171 O O . LYS A 1 160 ? -12.050 8.625 12.338 1.00 92.56 160 LYS A O 1
ATOM 1176 N N . GLY A 1 161 ? -9.983 8.009 13.005 1.00 88.69 161 GLY A N 1
ATOM 1177 C CA . GLY A 1 161 ? -9.966 8.769 14.253 1.00 88.69 161 GLY A CA 1
ATOM 1178 C C . GLY A 1 161 ? -9.471 10.188 13.990 1.00 88.69 161 GLY A C 1
ATOM 1179 O O . GLY A 1 161 ? -8.547 10.385 13.202 1.00 88.69 161 GLY A O 1
ATOM 1180 N N . THR A 1 162 ? -10.094 11.180 14.619 1.00 88.38 162 THR A N 1
ATOM 1181 C CA . THR A 1 162 ? -9.765 12.600 14.440 1.00 88.38 162 THR A CA 1
ATOM 1182 C C . THR A 1 162 ? -9.071 13.217 15.650 1.00 88.38 162 THR A C 1
ATOM 1184 O O . THR A 1 162 ? -8.733 14.396 15.612 1.00 88.38 162 THR A O 1
ATOM 1187 N N . GLY A 1 163 ? -8.884 12.455 16.732 1.00 90.94 163 GLY A N 1
ATOM 1188 C CA . GLY A 1 163 ? -8.388 12.974 18.014 1.00 90.94 163 GLY A CA 1
ATOM 1189 C C . GLY A 1 163 ? -9.496 13.532 18.915 1.00 90.94 163 GLY A C 1
ATOM 1190 O O . GLY A 1 163 ? -9.229 13.934 20.043 1.00 90.94 163 GLY A O 1
ATOM 1191 N N . ASP A 1 164 ? -10.748 13.513 18.447 1.00 94.12 164 ASP A N 1
ATOM 1192 C CA . ASP A 1 164 ? -11.923 13.935 19.210 1.00 94.12 164 ASP A CA 1
ATOM 1193 C C . ASP A 1 164 ? -12.665 12.680 19.667 1.00 94.12 164 ASP A C 1
ATOM 1195 O O . ASP A 1 164 ? -13.438 12.087 18.915 1.00 94.12 164 ASP A O 1
ATOM 1199 N N . HIS A 1 165 ? -12.401 12.253 20.905 1.00 94.81 165 HIS A N 1
ATOM 1200 C CA . HIS A 1 165 ? -12.972 11.024 21.459 1.00 94.81 165 HIS A CA 1
ATOM 1201 C C . HIS A 1 165 ? -14.486 10.941 21.303 1.00 94.81 165 HIS A C 1
ATOM 1203 O O . HIS A 1 165 ? -14.988 9.897 20.898 1.00 94.81 165 HIS A O 1
ATOM 1209 N N . GLU A 1 166 ? -15.218 12.000 21.649 1.00 96.31 166 GLU A N 1
ATOM 1210 C CA . GLU A 1 166 ? -16.682 11.953 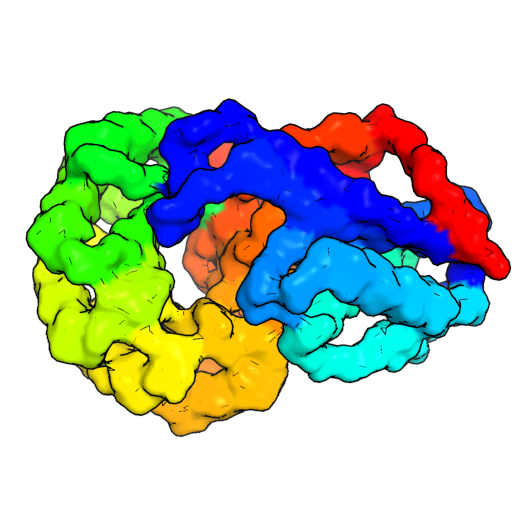21.658 1.00 96.31 166 GLU A CA 1
ATOM 1211 C C . GLU A 1 166 ? -17.227 11.856 20.234 1.00 96.31 166 GLU A C 1
ATOM 1213 O O . GLU A 1 166 ? -18.092 11.017 19.960 1.00 96.31 166 GLU A O 1
ATOM 1218 N N . ALA A 1 167 ? -16.673 12.647 19.311 1.00 94.88 167 ALA A N 1
ATOM 1219 C CA . ALA A 1 167 ? -17.067 12.597 17.911 1.00 94.88 167 ALA A CA 1
ATOM 1220 C C . ALA A 1 167 ? -16.716 11.249 17.262 1.00 94.88 167 ALA A C 1
ATOM 1222 O O . ALA A 1 167 ? -17.538 10.681 16.538 1.00 94.88 167 ALA A O 1
ATOM 1223 N N . ASP A 1 168 ? -15.530 10.708 17.537 1.00 95.50 168 ASP A N 1
ATOM 1224 C CA . ASP A 1 168 ? -15.062 9.452 16.950 1.00 95.50 168 ASP A CA 1
ATOM 1225 C C . ASP A 1 168 ? -15.867 8.253 17.456 1.00 95.50 168 ASP A C 1
ATOM 1227 O O . ASP A 1 168 ? -16.323 7.435 16.652 1.00 95.50 168 ASP A O 1
ATOM 1231 N N . ILE A 1 169 ? -16.159 8.196 18.762 1.00 97.50 169 ILE A N 1
ATOM 1232 C CA . ILE A 1 169 ? -17.045 7.176 19.340 1.00 97.50 169 ILE A CA 1
ATOM 1233 C C . ILE A 1 169 ? -18.441 7.270 18.712 1.00 97.50 169 ILE A C 1
ATOM 1235 O O . ILE A 1 169 ? -18.983 6.254 18.277 1.00 97.50 169 ILE A O 1
ATOM 1239 N N . ALA A 1 170 ? -19.016 8.474 18.605 1.00 98.00 170 ALA A N 1
ATOM 1240 C CA . ALA A 1 170 ? -20.345 8.662 18.023 1.00 98.00 170 ALA A CA 1
ATOM 1241 C C . ALA A 1 170 ? -20.411 8.225 16.547 1.00 98.00 170 ALA A C 1
ATOM 1243 O O . ALA A 1 170 ? -21.380 7.582 16.135 1.00 98.00 170 ALA A O 1
ATOM 1244 N N . ARG A 1 171 ? -19.379 8.533 15.750 1.00 97.50 171 ARG A N 1
ATOM 1245 C CA . ARG A 1 171 ? -19.271 8.107 14.342 1.00 97.50 171 ARG A CA 1
ATOM 1246 C C . ARG A 1 171 ? -19.182 6.589 14.216 1.00 97.50 171 ARG A C 1
ATOM 1248 O O . ARG A 1 171 ? -19.931 6.002 13.436 1.00 97.50 171 ARG A O 1
ATOM 1255 N N . ILE A 1 172 ? -18.304 5.954 14.993 1.00 97.94 172 ILE A N 1
ATOM 1256 C CA . ILE A 1 172 ? -18.104 4.499 14.948 1.00 97.94 172 ILE A CA 1
ATOM 1257 C C . ILE A 1 172 ? -19.367 3.768 15.415 1.00 97.94 172 ILE A C 1
ATOM 1259 O O . ILE A 1 172 ? -19.795 2.814 14.763 1.00 97.94 172 ILE A O 1
ATOM 1263 N N . ALA A 1 173 ? -20.013 4.253 16.477 1.00 98.38 173 ALA A N 1
ATOM 1264 C CA . ALA A 1 173 ? -21.275 3.709 16.964 1.00 98.38 173 ALA A CA 1
ATOM 1265 C C . ALA A 1 173 ? -22.386 3.788 15.904 1.00 98.38 173 ALA A C 1
ATOM 1267 O O . ALA A 1 173 ? -23.086 2.800 15.678 1.00 98.38 173 ALA A O 1
ATOM 1268 N N . ALA A 1 174 ? -22.525 4.932 15.225 1.00 98.62 174 ALA A N 1
ATOM 1269 C CA . ALA A 1 174 ? -23.524 5.117 14.173 1.00 98.62 174 ALA A CA 1
ATOM 1270 C C . ALA A 1 174 ? -23.284 4.182 12.980 1.00 98.62 174 ALA A C 1
ATOM 1272 O O . ALA A 1 174 ? -24.214 3.513 12.528 1.00 98.62 174 ALA A O 1
ATOM 1273 N N . VAL A 1 175 ? -22.036 4.078 12.511 1.00 98.62 175 VAL A N 1
ATOM 1274 C CA . VAL A 1 175 ? -21.675 3.162 11.420 1.00 98.62 175 VAL A CA 1
ATOM 1275 C C . VAL A 1 175 ? -21.950 1.716 11.817 1.00 98.62 175 VAL A C 1
ATOM 1277 O O . VAL A 1 175 ? -22.647 1.022 11.081 1.00 98.62 175 VAL A O 1
ATOM 1280 N N . ARG A 1 176 ? -21.489 1.269 12.995 1.00 98.56 176 ARG A N 1
ATOM 1281 C CA . ARG A 1 176 ? -21.763 -0.090 13.490 1.00 98.56 176 ARG A CA 1
ATOM 1282 C C . ARG A 1 176 ? -23.263 -0.372 13.583 1.00 98.56 176 ARG A C 1
ATOM 1284 O O . ARG A 1 176 ? -23.694 -1.451 13.183 1.00 98.56 176 ARG A O 1
ATOM 1291 N N . GLY A 1 177 ? -24.050 0.579 14.084 1.00 98.44 177 GLY A N 1
ATOM 1292 C CA . GLY A 1 177 ? -25.506 0.457 14.172 1.00 98.44 177 GLY A CA 1
ATOM 1293 C C . GLY A 1 177 ? -26.179 0.272 12.809 1.00 98.44 177 GLY A C 1
ATOM 1294 O O . GLY A 1 177 ? -27.102 -0.529 12.697 1.00 98.44 177 GLY A O 1
ATOM 1295 N N . ALA A 1 178 ? -25.690 0.956 11.772 1.00 98.50 178 ALA A N 1
ATOM 1296 C CA . ALA A 1 178 ? -26.244 0.868 10.422 1.00 98.50 178 ALA A CA 1
ATOM 1297 C C . ALA A 1 178 ? -25.856 -0.418 9.678 1.00 98.50 178 ALA A C 1
ATOM 1299 O O . ALA A 1 178 ? -26.675 -0.970 8.947 1.00 98.50 178 ALA A O 1
ATOM 1300 N N . VAL A 1 179 ? -24.623 -0.903 9.856 1.00 98.44 179 VAL A N 1
ATOM 1301 C CA . VAL A 1 179 ? -24.105 -2.046 9.080 1.00 98.44 179 VAL A CA 1
ATOM 1302 C C . VAL A 1 179 ? -24.216 -3.397 9.795 1.00 98.44 179 VAL A C 1
ATOM 1304 O O . VAL A 1 179 ? -24.026 -4.443 9.177 1.00 98.44 179 VAL A O 1
ATOM 1307 N N . GLY A 1 180 ? -24.531 -3.395 11.094 1.00 97.81 180 GLY A N 1
ATOM 1308 C CA . GLY A 1 180 ? -24.650 -4.602 11.912 1.00 97.81 180 GLY A CA 1
ATOM 1309 C C . GLY A 1 180 ? -23.304 -5.253 12.252 1.00 97.81 180 GLY A C 1
ATOM 1310 O O . GLY A 1 180 ? -22.240 -4.756 11.892 1.00 97.81 180 GLY A O 1
ATOM 1311 N N . ALA A 1 181 ? -23.333 -6.375 12.977 1.00 96.75 181 ALA A N 1
ATOM 1312 C CA . ALA A 1 181 ? -22.130 -7.043 13.499 1.00 96.75 181 ALA A CA 1
ATOM 1313 C C . ALA A 1 181 ? -21.341 -7.856 12.451 1.00 96.75 181 ALA A C 1
ATOM 1315 O O . ALA A 1 181 ? -20.182 -8.179 12.675 1.00 96.75 181 ALA A O 1
ATOM 1316 N N . GLY A 1 182 ? -21.949 -8.186 11.305 1.00 96.69 182 GLY A N 1
ATOM 1317 C CA . GLY A 1 182 ? -21.321 -9.028 10.275 1.00 96.69 182 GLY A CA 1
ATOM 1318 C C . GLY A 1 182 ? -20.291 -8.317 9.391 1.00 96.69 182 GLY A C 1
ATOM 1319 O O . GLY A 1 182 ? -19.640 -8.970 8.581 1.00 96.69 182 GLY A O 1
ATOM 1320 N N . ILE A 1 183 ? -20.163 -6.994 9.512 1.00 98.44 183 ILE A N 1
ATOM 1321 C CA . ILE A 1 183 ? -19.247 -6.179 8.708 1.00 98.44 183 ILE A CA 1
ATOM 1322 C C . ILE A 1 183 ? -17.979 -5.896 9.504 1.00 98.44 183 ILE A C 1
ATOM 1324 O O . ILE A 1 183 ? -18.033 -5.488 10.666 1.00 98.44 183 ILE A O 1
ATOM 1328 N N . THR A 1 184 ? -16.828 -6.087 8.871 1.00 98.44 184 THR A N 1
ATOM 1329 C CA . THR A 1 184 ? -15.531 -5.822 9.490 1.00 98.44 184 THR A CA 1
ATOM 1330 C C . THR A 1 184 ? -15.301 -4.314 9.534 1.00 98.44 184 THR A C 1
ATOM 1332 O O . THR A 1 184 ? -15.306 -3.659 8.494 1.00 98.44 184 THR A O 1
ATOM 1335 N N . LEU A 1 185 ? -15.095 -3.758 10.730 1.00 98.56 185 LEU A N 1
ATOM 1336 C CA . LEU A 1 185 ? -14.750 -2.348 1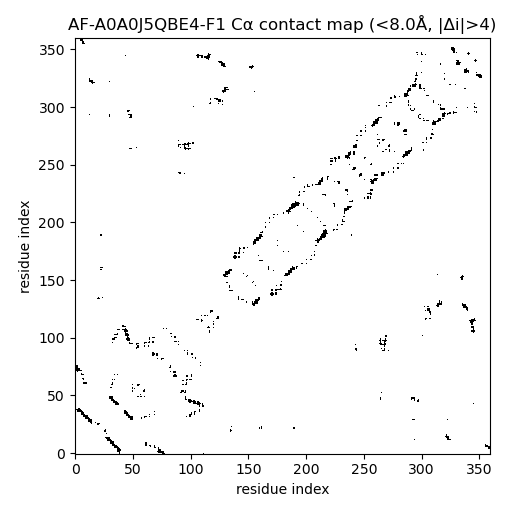0.914 1.00 98.56 185 LEU A CA 1
ATOM 1337 C C . LEU A 1 185 ? -13.306 -2.235 11.386 1.00 98.56 185 LEU A C 1
ATOM 1339 O O . LEU A 1 185 ? -12.938 -2.858 12.380 1.00 98.56 185 LEU A O 1
ATOM 1343 N N . THR A 1 186 ? -12.505 -1.429 10.704 1.00 98.06 186 THR A N 1
ATOM 1344 C CA . THR A 1 186 ? -11.179 -1.018 11.177 1.00 98.06 186 THR A CA 1
ATOM 1345 C C . THR A 1 186 ? -11.197 0.469 11.501 1.00 98.06 186 THR A C 1
ATOM 1347 O O . THR A 1 186 ? -11.975 1.235 10.924 1.00 98.06 186 THR A O 1
ATOM 1350 N N . VAL A 1 187 ? -10.369 0.885 12.454 1.00 97.75 187 VAL A N 1
ATOM 1351 C CA . VAL A 1 187 ? -10.231 2.291 12.840 1.00 97.75 187 VAL A CA 1
ATOM 1352 C C . VAL A 1 187 ? -8.773 2.678 12.704 1.00 97.75 187 VAL A C 1
ATOM 1354 O O . VAL A 1 187 ? -7.918 2.032 13.290 1.00 97.75 187 VAL A O 1
ATOM 1357 N N . ASP A 1 188 ? -8.491 3.732 11.955 1.00 96.56 188 ASP A N 1
ATOM 1358 C CA . ASP A 1 188 ? -7.149 4.294 11.806 1.00 96.56 188 ASP A CA 1
ATOM 1359 C C . ASP A 1 188 ? -7.128 5.697 12.367 1.00 96.56 188 ASP A C 1
ATOM 1361 O O . ASP A 1 188 ? -7.800 6.600 11.869 1.00 96.56 188 ASP A O 1
ATOM 1365 N N . ALA A 1 189 ? -6.389 5.847 13.451 1.00 95.50 189 ALA A N 1
ATOM 1366 C CA . ALA A 1 189 ? -6.336 7.076 14.212 1.00 95.50 189 ALA A CA 1
ATOM 1367 C C . ALA A 1 189 ? -5.221 8.013 13.740 1.00 95.50 189 ALA A C 1
ATOM 1369 O O . ALA A 1 189 ? -5.124 9.110 14.276 1.00 95.50 189 ALA A O 1
ATOM 1370 N N . ASN A 1 190 ? -4.399 7.616 12.762 1.00 93.75 190 ASN A N 1
ATOM 1371 C CA . ASN A 1 190 ? -3.331 8.432 12.186 1.00 93.75 190 ASN A CA 1
ATOM 1372 C C . ASN A 1 190 ? -2.528 9.241 13.222 1.00 93.75 190 ASN A C 1
ATOM 1374 O O . ASN A 1 190 ? -2.308 10.442 13.057 1.00 93.75 190 ASN A O 1
ATOM 1378 N N . GLN A 1 191 ? -2.105 8.577 14.304 1.00 96.06 191 GLN A N 1
ATOM 1379 C CA . GLN A 1 191 ? -1.297 9.139 15.393 1.00 96.06 191 GLN A CA 1
ATOM 1380 C C . GLN A 1 191 ? -2.002 10.207 16.251 1.00 96.06 191 GLN A C 1
ATOM 1382 O O . GLN A 1 191 ? -1.334 10.970 16.948 1.00 96.06 191 GLN A O 1
ATOM 1387 N N . ALA A 1 192 ? -3.335 10.287 16.214 1.00 95.19 192 ALA A N 1
ATOM 1388 C CA . ALA A 1 192 ? -4.088 11.386 16.818 1.00 95.19 192 ALA A CA 1
ATOM 1389 C C . ALA A 1 192 ? -4.155 11.383 18.355 1.00 95.19 192 ALA A C 1
ATOM 1391 O O . ALA A 1 192 ? -4.602 12.375 18.932 1.00 95.19 192 ALA A O 1
ATOM 1392 N N . TYR A 1 193 ? -3.744 10.307 19.033 1.00 96.69 193 TYR A N 1
ATOM 1393 C CA . TYR A 1 193 ? -3.867 10.193 20.487 1.00 96.69 193 TYR A CA 1
ATOM 1394 C C . TYR A 1 193 ? -2.525 9.955 21.170 1.00 96.69 193 TYR A C 1
ATOM 1396 O O . TYR A 1 193 ? -1.612 9.347 20.624 1.00 96.69 193 TYR A O 1
ATOM 1404 N N . ASP A 1 194 ? -2.423 10.386 22.421 1.00 97.25 194 ASP A N 1
ATOM 1405 C CA . ASP A 1 194 ? -1.412 9.868 23.337 1.00 97.25 194 ASP A CA 1
ATOM 1406 C C . ASP A 1 194 ? -1.820 8.475 23.862 1.00 97.25 194 ASP A C 1
ATOM 1408 O O . ASP A 1 194 ? -2.897 7.953 23.559 1.00 97.25 194 ASP A O 1
ATOM 1412 N N . THR A 1 195 ? -0.968 7.844 24.671 1.00 98.06 195 THR A N 1
ATOM 1413 C CA . THR A 1 195 ? -1.215 6.501 25.228 1.00 98.06 195 THR A CA 1
ATOM 1414 C C . THR A 1 195 ? -2.535 6.431 26.002 1.00 98.06 195 THR A C 1
ATOM 1416 O O . THR A 1 195 ? -3.313 5.488 25.844 1.00 98.06 195 THR A O 1
ATOM 1419 N N . CYS A 1 196 ? -2.810 7.437 26.837 1.00 97.44 196 CYS A N 1
ATOM 1420 C CA . CYS A 1 196 ? -4.016 7.502 27.662 1.00 97.44 196 CYS A CA 1
ATOM 1421 C C . CYS A 1 196 ? -5.277 7.669 26.807 1.00 97.44 196 CYS A C 1
ATOM 1423 O O . CYS A 1 196 ? -6.277 6.981 27.028 1.00 97.44 196 CYS A O 1
ATOM 1425 N N . GLY A 1 197 ? -5.225 8.557 25.816 1.00 97.56 197 GLY A N 1
ATOM 1426 C CA . GLY A 1 197 ? -6.279 8.783 24.844 1.00 97.56 197 GLY A CA 1
ATOM 1427 C C . GLY A 1 197 ? -6.553 7.535 24.013 1.00 97.56 197 GLY A C 1
ATOM 1428 O O . GLY A 1 197 ? -7.710 7.134 23.898 1.00 97.56 197 GLY A O 1
ATOM 1429 N N . ALA A 1 198 ? -5.518 6.863 23.517 1.00 97.75 198 ALA A N 1
ATOM 1430 C CA . ALA A 1 198 ? -5.652 5.623 22.760 1.00 97.75 198 ALA A CA 1
ATOM 1431 C C . ALA A 1 198 ? -6.357 4.527 23.577 1.00 97.75 198 ALA A C 1
ATOM 1433 O O . ALA A 1 198 ? -7.312 3.918 23.098 1.00 97.75 198 ALA A O 1
ATOM 1434 N N . LEU A 1 199 ? -5.960 4.328 24.839 1.00 98.19 199 LEU A N 1
ATOM 1435 C CA . LEU A 1 199 ? -6.603 3.364 25.742 1.00 98.19 199 LEU A CA 1
ATOM 1436 C C . LEU A 1 199 ? -8.049 3.744 26.082 1.00 98.19 199 LEU A C 1
ATOM 1438 O O . LEU A 1 199 ? -8.911 2.874 26.211 1.00 98.19 199 LEU A O 1
ATOM 1442 N N . ARG A 1 200 ? -8.338 5.041 26.243 1.00 97.56 200 ARG A N 1
ATOM 1443 C CA . ARG A 1 200 ? -9.707 5.525 26.467 1.00 97.56 200 ARG A CA 1
ATOM 1444 C C . ARG A 1 200 ? -10.589 5.264 25.248 1.00 97.56 200 ARG A C 1
ATOM 1446 O O . ARG A 1 200 ? -11.719 4.812 25.425 1.00 97.56 200 ARG A O 1
ATOM 1453 N N . LEU A 1 201 ? -10.075 5.535 24.047 1.00 97.31 201 LEU A N 1
ATOM 1454 C CA . LEU A 1 201 ? -10.771 5.255 22.797 1.00 97.31 201 LEU A CA 1
ATOM 1455 C C . LEU A 1 201 ? -11.025 3.752 22.668 1.00 97.31 201 LEU A C 1
ATOM 1457 O O . LEU A 1 201 ? -12.175 3.351 22.551 1.00 97.31 201 LEU A O 1
ATOM 1461 N N . GLU A 1 202 ? -9.986 2.922 22.778 1.00 97.31 202 GLU A N 1
ATOM 1462 C CA . GLU A 1 202 ? -10.093 1.462 22.682 1.00 97.31 202 GLU A CA 1
ATOM 1463 C C . GLU A 1 202 ? -11.195 0.915 23.595 1.00 97.31 202 GLU A C 1
ATOM 1465 O O . GLU A 1 202 ? -12.090 0.218 23.119 1.00 97.31 202 GLU A O 1
ATOM 1470 N N . ARG A 1 203 ? -11.206 1.310 24.877 1.00 97.94 203 ARG A N 1
ATOM 1471 C CA . ARG A 1 203 ? -12.222 0.874 25.851 1.00 97.94 203 ARG A CA 1
ATOM 1472 C C . ARG A 1 203 ? -13.637 1.246 25.429 1.00 97.94 203 ARG A C 1
ATOM 1474 O O . ARG A 1 203 ? -14.548 0.435 25.591 1.00 97.94 203 ARG A O 1
ATOM 1481 N N . ALA A 1 204 ? -13.821 2.452 24.900 1.00 97.56 204 ALA A N 1
ATOM 1482 C CA . ALA A 1 204 ? -15.115 2.915 24.419 1.00 97.56 204 ALA A CA 1
ATOM 1483 C C . ALA A 1 204 ? -15.564 2.192 23.139 1.00 97.56 204 ALA A C 1
ATOM 1485 O O . ALA A 1 204 ? -16.762 2.060 22.910 1.00 97.56 204 ALA A O 1
ATOM 1486 N N . LEU A 1 205 ? -14.624 1.691 22.332 1.00 96.94 205 LEU A N 1
ATOM 1487 C CA . LEU A 1 205 ? -14.914 0.986 21.083 1.00 96.94 205 LEU A CA 1
ATOM 1488 C C . LEU A 1 205 ? -15.168 -0.518 21.250 1.00 96.94 205 LEU A C 1
ATOM 1490 O O . LEU A 1 205 ? -15.687 -1.139 20.323 1.00 96.94 205 LEU A O 1
ATOM 1494 N N . ARG A 1 206 ? -14.885 -1.110 22.419 1.00 97.12 206 ARG A N 1
ATOM 1495 C CA . ARG A 1 206 ? -15.115 -2.548 22.682 1.00 97.12 206 ARG A CA 1
ATOM 1496 C C . ARG A 1 206 ? -16.536 -3.031 22.351 1.00 97.12 206 ARG A C 1
ATOM 1498 O O . ARG A 1 206 ? -16.647 -4.077 21.717 1.00 97.12 206 ARG A O 1
ATOM 1505 N N . PRO A 1 207 ? -17.626 -2.310 22.696 1.00 97.38 207 PRO A N 1
ATOM 1506 C CA . PRO A 1 207 ? -18.985 -2.734 22.342 1.00 97.38 207 PRO A CA 1
ATOM 1507 C C . PRO A 1 207 ? -19.263 -2.747 20.833 1.00 97.38 207 PRO A C 1
ATOM 1509 O O . PRO A 1 207 ? -20.263 -3.313 20.400 1.00 97.38 207 PRO A O 1
ATOM 1512 N N . HIS A 1 208 ? -18.412 -2.099 20.033 1.00 97.44 208 HIS A N 1
ATOM 1513 C CA . HIS A 1 208 ? -18.561 -1.992 18.585 1.00 97.44 208 HIS A CA 1
ATOM 1514 C C . HIS A 1 208 ? -17.748 -3.036 17.812 1.00 97.44 208 HIS A C 1
ATOM 1516 O O . HIS A 1 208 ? -17.827 -3.037 16.584 1.00 97.44 208 HIS A O 1
ATOM 1522 N N . ASP A 1 209 ? -17.011 -3.917 18.500 1.00 96.69 209 ASP A N 1
ATOM 1523 C CA . ASP A 1 209 ? -16.275 -5.047 17.914 1.00 96.69 209 ASP A CA 1
ATOM 1524 C C . ASP A 1 209 ? -15.482 -4.647 16.658 1.00 96.69 209 ASP A C 1
ATOM 1526 O O . ASP A 1 209 ? -15.734 -5.109 15.541 1.00 96.69 209 ASP A O 1
ATOM 1530 N N . ILE A 1 210 ? -14.591 -3.665 16.812 1.00 97.94 210 ILE A N 1
ATOM 1531 C CA . ILE A 1 210 ? -13.679 -3.278 15.733 1.00 97.94 210 ILE A CA 1
ATOM 1532 C C . ILE A 1 210 ? -12.579 -4.336 15.594 1.00 97.94 210 ILE A C 1
ATOM 1534 O O . ILE A 1 210 ? -12.065 -4.870 16.576 1.00 97.94 210 ILE A O 1
ATOM 1538 N N . TRP A 1 211 ? -12.197 -4.639 14.360 1.00 98.00 211 TRP A N 1
ATOM 1539 C CA . TRP A 1 211 ? -11.215 -5.675 14.060 1.00 98.00 211 TRP A CA 1
ATOM 1540 C C . TRP A 1 211 ? -9.779 -5.235 14.368 1.00 98.00 211 TRP A C 1
ATOM 1542 O O . TRP A 1 211 ? -8.995 -6.039 14.889 1.00 98.00 211 TRP A O 1
ATOM 1552 N N . SER A 1 212 ? -9.452 -3.973 14.068 1.00 98.25 212 SER A N 1
ATOM 1553 C CA . SER A 1 212 ? -8.171 -3.346 14.398 1.00 98.25 212 SER A CA 1
ATOM 1554 C C . SER A 1 212 ? -8.303 -1.860 14.731 1.00 98.25 212 SER A C 1
ATOM 1556 O O . SER A 1 212 ? -9.212 -1.176 14.249 1.00 98.25 212 SER A O 1
ATOM 1558 N N . LEU A 1 213 ? -7.353 -1.391 15.543 1.00 98.38 213 LEU A N 1
ATOM 1559 C CA . LEU A 1 213 ? -7.023 0.008 15.775 1.00 98.38 213 LEU A CA 1
ATOM 1560 C C . LEU A 1 213 ? -5.600 0.263 15.241 1.00 98.38 213 LEU A C 1
ATOM 1562 O O . LEU A 1 213 ? -4.607 -0.180 15.820 1.00 98.38 213 LEU A O 1
ATOM 1566 N N . GLU A 1 214 ? -5.512 0.944 14.105 1.00 98.19 214 GLU A N 1
ATOM 1567 C CA . GLU A 1 214 ? -4.280 1.269 13.388 1.00 98.19 214 GLU A CA 1
ATOM 1568 C C . GLU A 1 214 ? -3.705 2.608 13.857 1.00 98.19 214 GLU A C 1
ATOM 1570 O O . GLU A 1 214 ? -4.430 3.596 14.011 1.00 98.19 214 GLU A O 1
ATOM 1575 N N . GLN A 1 215 ? -2.396 2.591 14.117 1.00 97.62 215 GLN A N 1
ATOM 1576 C CA . GLN A 1 215 ? -1.555 3.697 14.569 1.00 97.62 215 GLN A CA 1
ATOM 1577 C C . GLN A 1 215 ? -2.268 4.721 15.482 1.00 97.62 215 GLN A C 1
ATOM 1579 O O . GLN A 1 215 ? -2.390 5.897 15.136 1.00 97.62 215 GLN A O 1
ATOM 1584 N N . PRO A 1 216 ? -2.730 4.321 16.682 1.00 97.62 216 PRO A N 1
ATOM 1585 C CA . PRO A 1 216 ? -3.399 5.246 17.594 1.00 97.62 216 PRO A CA 1
ATOM 1586 C C . PRO A 1 216 ? -2.486 6.312 18.198 1.00 97.62 216 PRO A C 1
ATOM 1588 O O . PRO A 1 216 ? -2.972 7.381 18.552 1.00 97.62 216 PRO A O 1
ATOM 1591 N N . VAL A 1 217 ? -1.185 6.028 18.298 1.00 98.12 217 VAL A N 1
ATOM 1592 C CA . VAL A 1 217 ? -0.177 6.890 18.931 1.00 98.12 217 VAL A CA 1
ATOM 1593 C C . VAL A 1 217 ? 0.925 7.293 17.945 1.00 98.12 217 VAL A C 1
ATOM 1595 O O . VAL A 1 217 ? 1.077 6.614 16.924 1.00 98.12 217 VAL A O 1
ATOM 1598 N N . PRO A 1 218 ? 1.715 8.352 18.224 1.00 97.19 218 PRO A N 1
ATOM 1599 C CA . PRO A 1 218 ? 2.827 8.778 17.376 1.00 97.19 218 PRO A CA 1
ATOM 1600 C C . PRO A 1 218 ? 3.751 7.638 16.939 1.00 97.19 218 PRO A C 1
ATOM 1602 O O . PRO A 1 218 ? 4.142 6.790 17.738 1.00 97.19 218 PRO A O 1
ATOM 1605 N N . ALA A 1 219 ? 4.132 7.631 15.659 1.00 94.56 219 ALA A N 1
ATOM 1606 C CA . ALA A 1 219 ? 4.910 6.551 15.046 1.00 94.56 219 ALA A CA 1
ATOM 1607 C C . ALA A 1 219 ? 6.292 6.332 15.682 1.00 94.56 219 ALA A C 1
ATOM 1609 O O . ALA A 1 219 ? 6.831 5.225 15.653 1.00 94.56 219 ALA A O 1
ATOM 1610 N N . ASN A 1 220 ? 6.868 7.381 16.272 1.00 94.12 220 ASN A N 1
ATOM 1611 C CA . ASN A 1 220 ? 8.141 7.312 16.984 1.00 94.12 220 ASN A CA 1
ATOM 1612 C C . ASN A 1 220 ? 8.014 6.766 18.420 1.00 94.12 220 ASN A C 1
ATOM 1614 O O . ASN A 1 220 ? 9.038 6.440 19.018 1.00 94.12 220 ASN A O 1
ATOM 1618 N N . ASP A 1 221 ? 6.800 6.616 18.959 1.00 96.69 221 ASP A N 1
ATOM 1619 C CA . ASP A 1 221 ? 6.546 6.120 20.313 1.00 96.69 221 ASP A CA 1
ATOM 1620 C C . ASP A 1 221 ? 6.049 4.663 20.309 1.00 96.69 221 ASP A C 1
ATOM 1622 O O . ASP A 1 221 ? 4.899 4.328 20.616 1.00 96.69 221 ASP A O 1
ATOM 1626 N N . ARG A 1 222 ? 6.966 3.758 19.956 1.00 96.81 222 ARG A N 1
ATOM 1627 C CA . ARG A 1 222 ? 6.707 2.309 19.929 1.00 96.81 222 ARG A CA 1
ATOM 1628 C C . ARG A 1 222 ? 6.407 1.738 21.320 1.00 96.81 222 ARG A C 1
ATOM 1630 O O . ARG A 1 222 ? 5.699 0.740 21.417 1.00 96.81 222 ARG A O 1
ATOM 1637 N N . ALA A 1 223 ? 6.908 2.369 22.385 1.00 97.94 223 ALA A N 1
ATOM 1638 C CA . ALA A 1 223 ? 6.640 1.952 23.762 1.00 97.94 223 ALA A CA 1
ATOM 1639 C C . ALA A 1 223 ? 5.173 2.201 24.143 1.00 97.94 223 ALA A C 1
ATOM 1641 O O . ALA A 1 223 ? 4.515 1.327 24.718 1.00 97.94 223 ALA A O 1
ATOM 1642 N N . SER A 1 224 ? 4.627 3.357 23.761 1.00 98.00 224 SER A N 1
ATOM 1643 C CA . SER A 1 224 ? 3.195 3.620 23.893 1.00 98.00 224 SER A CA 1
ATOM 1644 C C . SER A 1 224 ? 2.361 2.679 23.034 1.00 98.00 224 SER A C 1
ATOM 1646 O O . SER A 1 224 ? 1.361 2.157 23.525 1.00 98.00 224 SER A O 1
ATOM 1648 N N . LEU A 1 225 ? 2.778 2.394 21.795 1.00 98.44 225 LEU A N 1
ATOM 1649 C CA . LEU A 1 225 ? 2.050 1.462 20.927 1.00 98.44 225 LEU A CA 1
ATOM 1650 C C . LEU A 1 225 ? 1.995 0.050 21.542 1.00 98.44 225 LEU A C 1
ATOM 1652 O O . LEU A 1 225 ? 0.917 -0.538 21.625 1.00 98.44 225 LEU A O 1
ATOM 1656 N N . ALA A 1 226 ? 3.116 -0.436 22.089 1.00 98.56 226 ALA A N 1
ATOM 1657 C CA . ALA A 1 226 ? 3.181 -1.695 22.833 1.00 98.56 226 ALA A CA 1
ATOM 1658 C C . ALA A 1 226 ? 2.272 -1.693 24.074 1.00 98.56 226 ALA A C 1
ATOM 1660 O O . ALA A 1 226 ? 1.559 -2.664 24.329 1.00 98.56 226 ALA A O 1
ATOM 1661 N N . THR A 1 227 ? 2.240 -0.583 24.819 1.00 98.56 227 THR A N 1
ATOM 1662 C CA . THR A 1 227 ? 1.369 -0.425 25.996 1.00 98.56 227 THR A CA 1
ATOM 1663 C C . THR A 1 227 ? -0.109 -0.504 25.614 1.00 98.56 227 THR A C 1
ATOM 1665 O O . THR A 1 227 ? -0.891 -1.162 26.303 1.00 98.56 227 THR A O 1
ATOM 1668 N N . VAL A 1 228 ? -0.499 0.143 24.510 1.00 98.50 228 VAL A N 1
ATOM 1669 C CA . VAL A 1 228 ? -1.867 0.081 23.978 1.00 98.50 228 VAL A CA 1
ATOM 1670 C C . VAL A 1 228 ? -2.201 -1.345 23.551 1.00 98.50 228 VAL A C 1
ATOM 1672 O O . VAL A 1 228 ? -3.230 -1.875 23.964 1.00 98.50 228 VAL A O 1
ATOM 1675 N N . ARG A 1 229 ? -1.307 -2.000 22.803 1.00 98.50 229 ARG A N 1
ATOM 1676 C CA . ARG A 1 229 ? -1.475 -3.387 22.355 1.00 98.50 229 ARG A CA 1
ATOM 1677 C C . ARG A 1 229 ? -1.733 -4.353 23.504 1.00 98.50 229 ARG A C 1
ATOM 1679 O O . ARG A 1 229 ? -2.683 -5.123 23.438 1.00 98.50 229 ARG A O 1
ATOM 1686 N N . GLN A 1 230 ? -0.945 -4.283 24.574 1.00 98.19 230 GLN A N 1
ATOM 1687 C CA . GLN A 1 230 ? -1.079 -5.187 25.724 1.00 98.19 230 GLN A CA 1
ATOM 1688 C C . GLN A 1 230 ? -2.427 -5.070 26.457 1.00 98.19 230 GLN A C 1
ATOM 1690 O O . GLN A 1 230 ? -2.813 -5.992 27.173 1.00 98.19 230 GLN A O 1
ATOM 1695 N N . GLN A 1 231 ? -3.140 -3.951 26.306 1.00 97.69 231 GLN A N 1
ATOM 1696 C CA . GLN A 1 231 ? -4.415 -3.689 26.985 1.00 97.69 231 GLN A CA 1
ATOM 1697 C C . GLN A 1 231 ? -5.627 -3.685 26.039 1.00 97.69 231 GLN A C 1
ATOM 1699 O O . GLN A 1 231 ? -6.761 -3.523 26.507 1.00 97.69 231 GLN A O 1
ATOM 1704 N N . SER A 1 232 ? -5.395 -3.836 24.733 1.00 97.31 232 SER A N 1
ATOM 1705 C CA . SER A 1 232 ? -6.413 -3.732 23.691 1.00 97.31 232 SER A CA 1
ATOM 1706 C C . SER A 1 232 ? -7.119 -5.065 23.444 1.00 97.31 232 SER A C 1
ATOM 1708 O O . SER A 1 232 ? -6.495 -6.124 23.428 1.00 97.31 232 SER A O 1
ATOM 1710 N N . HIS A 1 233 ? -8.434 -5.016 23.217 1.00 95.81 233 HIS A N 1
ATOM 1711 C CA . HIS A 1 233 ? -9.210 -6.148 22.700 1.00 95.81 233 HIS A CA 1
ATOM 1712 C C . HIS A 1 233 ? -9.129 -6.235 21.170 1.00 95.81 233 HIS A C 1
ATOM 1714 O O . HIS A 1 233 ? -9.166 -7.328 20.604 1.00 95.81 233 HIS A O 1
ATOM 1720 N N . ALA A 1 234 ? -9.030 -5.082 20.504 1.00 96.94 234 ALA A N 1
ATOM 1721 C CA . ALA A 1 234 ? -8.802 -5.000 19.069 1.00 96.94 234 ALA A CA 1
ATOM 1722 C C . ALA A 1 234 ? -7.321 -5.229 18.747 1.00 96.94 234 ALA A C 1
ATOM 1724 O O . ALA A 1 234 ? -6.445 -4.956 19.571 1.00 96.94 234 ALA A O 1
ATOM 1725 N N . ARG A 1 235 ? -7.029 -5.675 17.524 1.00 98.06 235 ARG A N 1
ATOM 1726 C CA . ARG A 1 235 ? -5.642 -5.791 17.049 1.00 98.06 235 ARG A CA 1
ATOM 1727 C C . ARG A 1 235 ? -5.025 -4.409 16.910 1.00 98.06 235 ARG A C 1
ATOM 1729 O O . ARG A 1 235 ? -5.686 -3.514 16.388 1.00 98.06 235 ARG A O 1
ATOM 1736 N N . ILE A 1 236 ? -3.770 -4.253 17.313 1.00 98.56 236 ILE A N 1
ATOM 1737 C CA . ILE A 1 236 ? -3.030 -3.007 17.086 1.00 98.56 236 ILE A CA 1
ATOM 1738 C C . ILE A 1 236 ? -2.144 -3.146 15.855 1.00 98.56 236 ILE A C 1
ATOM 1740 O O . ILE A 1 236 ? -1.376 -4.103 15.741 1.00 98.56 236 ILE A O 1
ATOM 1744 N N . GLU A 1 237 ? -2.248 -2.185 14.939 1.00 98.38 237 GLU A N 1
ATOM 1745 C CA . GLU A 1 237 ? -1.463 -2.158 13.702 1.00 98.38 237 GLU A CA 1
ATOM 1746 C C . GLU A 1 237 ? -0.514 -0.959 13.660 1.00 98.38 237 GLU A C 1
ATOM 1748 O O . GLU A 1 237 ? -0.906 0.154 14.013 1.00 98.38 237 GLU A O 1
ATOM 1753 N N . ALA A 1 238 ? 0.724 -1.185 13.208 1.00 97.88 238 ALA A N 1
ATOM 1754 C CA . ALA A 1 238 ? 1.695 -0.125 12.930 1.00 97.88 238 ALA A CA 1
ATOM 1755 C C . ALA A 1 238 ? 1.642 0.300 11.450 1.00 97.88 238 ALA A C 1
ATOM 1757 O O . ALA A 1 238 ? 1.602 -0.561 10.565 1.00 97.88 238 ALA A O 1
ATOM 1758 N N . ASP A 1 239 ? 1.684 1.611 11.188 1.00 95.81 239 ASP A N 1
ATOM 1759 C CA . ASP A 1 239 ? 1.564 2.198 9.845 1.00 95.81 239 ASP A CA 1
ATOM 1760 C C . ASP A 1 239 ? 2.663 3.240 9.541 1.00 95.81 239 ASP A C 1
ATOM 1762 O O . ASP A 1 239 ? 3.621 2.939 8.830 1.00 95.81 239 ASP A O 1
ATOM 1766 N N . GLU A 1 240 ? 2.563 4.471 10.051 1.00 92.38 240 GLU A N 1
ATOM 1767 C CA . GLU A 1 240 ? 3.380 5.612 9.596 1.00 92.38 240 GLU A CA 1
ATOM 1768 C C . GLU A 1 240 ? 4.881 5.510 9.886 1.00 92.38 240 GLU A C 1
ATOM 1770 O O . GLU A 1 240 ? 5.661 6.236 9.272 1.00 92.38 240 GLU A O 1
ATOM 1775 N N . GLY A 1 241 ? 5.288 4.633 10.804 1.00 88.06 241 GLY A N 1
ATOM 1776 C CA . GLY A 1 241 ? 6.686 4.416 11.187 1.00 88.06 241 GLY A CA 1
ATOM 1777 C C . GLY A 1 241 ? 7.366 3.239 10.493 1.00 88.06 241 GLY A C 1
ATOM 1778 O O . GLY A 1 241 ? 8.401 2.805 10.983 1.00 88.06 241 GLY A O 1
ATOM 1779 N N . LEU A 1 242 ? 6.767 2.679 9.438 1.00 93.69 242 LEU A N 1
ATOM 1780 C CA . LEU A 1 242 ? 7.217 1.439 8.808 1.00 93.69 242 LEU A CA 1
ATOM 1781 C C . LEU A 1 242 ? 7.654 1.664 7.350 1.00 93.69 242 LEU A C 1
ATOM 1783 O O . LEU A 1 242 ? 6.819 1.676 6.439 1.00 93.69 242 LEU A O 1
ATOM 1787 N N . PHE A 1 243 ? 8.962 1.819 7.128 1.00 93.81 243 PHE A N 1
ATOM 1788 C CA . PHE A 1 243 ? 9.552 2.069 5.806 1.00 93.81 243 PHE A CA 1
ATOM 1789 C C . PHE A 1 243 ? 10.478 0.958 5.322 1.00 93.81 243 PHE A C 1
ATOM 1791 O O . PHE A 1 243 ? 10.630 0.779 4.117 1.00 93.81 243 PHE A O 1
ATOM 1798 N N . ASP A 1 244 ? 11.124 0.230 6.221 1.00 93.69 244 ASP A N 1
ATOM 1799 C CA . ASP A 1 244 ? 12.095 -0.796 5.854 1.00 93.69 244 ASP A CA 1
ATOM 1800 C C . ASP A 1 244 ? 12.210 -1.892 6.925 1.00 93.69 244 ASP A C 1
ATOM 1802 O O . ASP A 1 244 ? 11.416 -1.979 7.867 1.00 93.69 244 ASP A O 1
ATOM 1806 N N . ALA A 1 245 ? 13.174 -2.791 6.730 1.00 93.94 245 ALA A N 1
ATOM 1807 C CA . ALA A 1 245 ? 13.415 -3.904 7.632 1.00 93.94 245 ALA A CA 1
ATOM 1808 C C . ALA A 1 245 ? 13.865 -3.454 9.032 1.00 93.94 245 ALA A C 1
ATOM 1810 O O . ALA A 1 245 ? 13.494 -4.114 10.000 1.00 93.94 245 ALA A O 1
ATOM 1811 N N . ASP A 1 246 ? 14.593 -2.340 9.156 1.00 95.12 246 ASP A N 1
ATOM 1812 C CA . ASP A 1 246 ? 15.060 -1.843 10.455 1.00 95.12 246 ASP A CA 1
ATOM 1813 C C . ASP A 1 246 ? 13.874 -1.308 11.271 1.00 95.12 246 ASP A C 1
ATOM 1815 O O . ASP A 1 246 ? 13.754 -1.577 12.471 1.00 95.12 246 ASP A O 1
ATOM 1819 N N . ASP A 1 247 ? 12.936 -0.618 10.613 1.00 95.81 247 ASP A N 1
ATOM 1820 C CA . ASP A 1 247 ? 11.680 -0.206 11.240 1.00 95.81 247 ASP A CA 1
ATOM 1821 C C . ASP A 1 247 ? 10.843 -1.402 11.706 1.00 95.81 247 ASP A C 1
ATOM 1823 O O . ASP A 1 247 ? 10.279 -1.374 12.808 1.00 95.81 247 ASP A O 1
ATOM 1827 N N . LEU A 1 248 ? 10.765 -2.460 10.890 1.00 97.12 248 LEU A N 1
ATOM 1828 C CA . LEU A 1 248 ? 10.091 -3.698 11.275 1.00 97.12 248 LEU A CA 1
ATOM 1829 C C . LEU A 1 248 ? 10.769 -4.332 12.488 1.00 97.12 248 LEU A C 1
ATOM 1831 O O . LEU A 1 248 ? 10.087 -4.659 13.457 1.00 97.12 248 LEU A O 1
ATOM 1835 N N . ASP A 1 249 ? 12.090 -4.480 12.467 1.00 97.25 249 ASP A N 1
ATOM 1836 C CA . ASP A 1 249 ? 12.843 -5.076 13.569 1.00 97.25 249 ASP A CA 1
ATOM 1837 C C . ASP A 1 249 ? 12.653 -4.274 14.865 1.00 97.25 249 ASP A C 1
ATOM 1839 O O . ASP A 1 249 ? 12.504 -4.865 15.940 1.00 97.25 249 ASP A O 1
ATOM 1843 N N . ALA A 1 250 ? 12.545 -2.945 14.777 1.00 97.12 250 ALA A N 1
ATOM 1844 C CA . ALA A 1 250 ? 12.198 -2.093 15.910 1.00 97.12 250 ALA A CA 1
ATOM 1845 C C . ALA A 1 250 ? 10.770 -2.351 16.434 1.00 97.12 250 ALA A C 1
ATOM 1847 O O . ALA A 1 250 ? 10.574 -2.430 17.649 1.00 97.12 250 ALA A O 1
ATOM 1848 N N . VAL A 1 251 ? 9.774 -2.520 15.553 1.00 98.06 251 VAL A N 1
ATOM 1849 C CA . VAL A 1 251 ? 8.393 -2.887 15.940 1.00 98.06 251 VAL A CA 1
ATOM 1850 C C . VAL A 1 251 ? 8.350 -4.269 16.598 1.00 98.06 251 VAL A C 1
ATOM 1852 O O . VAL A 1 251 ? 7.706 -4.434 17.635 1.00 98.06 251 VAL A O 1
ATOM 1855 N N . LEU A 1 252 ? 9.058 -5.248 16.030 1.00 97.88 252 LEU A N 1
ATOM 1856 C CA . LEU A 1 252 ? 9.114 -6.625 16.527 1.00 97.88 252 LEU A CA 1
ATOM 1857 C C . LEU A 1 252 ? 9.851 -6.732 17.864 1.00 97.88 252 LEU A C 1
ATOM 1859 O O . LEU A 1 252 ? 9.449 -7.512 18.723 1.00 97.88 252 LEU A O 1
ATOM 1863 N N . THR A 1 253 ? 10.925 -5.962 18.047 1.00 97.94 253 THR A N 1
ATOM 1864 C CA . THR A 1 253 ? 11.702 -5.924 19.296 1.00 97.94 253 THR A CA 1
ATOM 1865 C C . THR A 1 253 ? 10.914 -5.273 20.425 1.00 97.94 253 THR A C 1
ATOM 1867 O O . THR A 1 253 ? 10.968 -5.742 21.557 1.00 97.94 253 THR A O 1
ATOM 1870 N N . ALA A 1 254 ? 10.156 -4.220 20.119 1.00 97.56 254 ALA A N 1
ATOM 1871 C CA . ALA A 1 254 ? 9.285 -3.561 21.086 1.00 97.56 254 ALA A CA 1
ATOM 1872 C C . ALA A 1 254 ? 7.969 -4.321 21.343 1.00 97.56 254 ALA A C 1
ATOM 1874 O O . ALA A 1 254 ? 7.180 -3.884 22.176 1.00 97.56 254 ALA A O 1
ATOM 1875 N N . GLU A 1 255 ? 7.707 -5.411 20.608 1.00 97.88 255 GLU A N 1
ATOM 1876 C CA . GLU A 1 255 ? 6.427 -6.134 20.607 1.00 97.88 255 GLU A CA 1
ATOM 1877 C C . GLU A 1 255 ? 5.223 -5.194 20.417 1.00 97.88 255 GLU A C 1
ATOM 1879 O O . GLU A 1 255 ? 4.170 -5.353 21.043 1.00 97.88 255 GLU A O 1
ATOM 1884 N N . ALA A 1 256 ? 5.398 -4.178 19.568 1.00 98.25 256 ALA A N 1
ATOM 1885 C CA . ALA A 1 256 ? 4.545 -2.998 19.562 1.00 98.25 256 ALA A CA 1
ATOM 1886 C C . ALA A 1 256 ? 3.214 -3.180 18.821 1.00 98.25 256 ALA A C 1
ATOM 1888 O O . ALA A 1 256 ? 2.273 -2.441 19.087 1.00 98.25 256 ALA A O 1
ATOM 1889 N N . ALA A 1 257 ? 3.107 -4.154 17.916 1.00 98.25 257 ALA A N 1
ATOM 1890 C CA . ALA A 1 257 ? 1.920 -4.351 17.087 1.00 98.25 257 ALA A CA 1
ATOM 1891 C C . ALA A 1 257 ? 1.592 -5.838 16.889 1.00 98.25 257 ALA A C 1
ATOM 1893 O O . ALA A 1 257 ? 2.478 -6.691 16.914 1.00 98.25 257 ALA A O 1
ATOM 1894 N N . ASP A 1 258 ? 0.312 -6.140 16.671 1.00 98.44 258 ASP A N 1
ATOM 1895 C CA . ASP A 1 258 ? -0.153 -7.454 16.209 1.00 98.44 258 ASP A CA 1
ATOM 1896 C C . ASP A 1 258 ? -0.049 -7.581 14.687 1.00 98.44 258 ASP A C 1
ATOM 1898 O O . ASP A 1 258 ? 0.087 -8.689 14.162 1.00 98.44 258 ASP A O 1
ATOM 1902 N N . GLY A 1 259 ? -0.114 -6.449 13.980 1.00 98.06 259 GLY A N 1
ATOM 1903 C CA . GLY A 1 259 ? 0.018 -6.389 12.533 1.00 98.06 259 GLY A CA 1
ATOM 1904 C C . GLY A 1 259 ? 0.748 -5.150 12.023 1.00 98.06 259 GLY A C 1
ATOM 1905 O O . GLY A 1 259 ? 0.936 -4.165 12.733 1.00 98.06 259 GLY A O 1
ATOM 1906 N N . ILE A 1 260 ? 1.157 -5.206 10.761 1.00 97.88 260 ILE A N 1
ATOM 1907 C CA . ILE A 1 260 ? 1.817 -4.115 10.044 1.00 97.88 260 ILE A CA 1
ATOM 1908 C C . ILE A 1 260 ? 1.052 -3.758 8.768 1.00 97.88 260 ILE A C 1
ATOM 1910 O O . ILE A 1 260 ? 0.590 -4.648 8.052 1.00 97.88 260 ILE A O 1
ATOM 1914 N N . SER A 1 261 ? 0.943 -2.464 8.472 1.00 96.94 261 SER A N 1
ATOM 1915 C CA . SER A 1 261 ? 0.300 -1.933 7.265 1.00 96.94 261 SER A CA 1
ATOM 1916 C C . SER A 1 261 ? 1.351 -1.689 6.175 1.00 96.94 261 SER A C 1
ATOM 1918 O O . SER A 1 261 ? 2.133 -0.735 6.228 1.00 96.94 261 SER A O 1
ATOM 1920 N N . LEU A 1 262 ? 1.423 -2.590 5.190 1.00 96.69 262 LEU A N 1
ATOM 1921 C CA . LEU A 1 262 ? 2.415 -2.521 4.112 1.00 96.69 262 LEU A CA 1
ATOM 1922 C C . LEU A 1 262 ? 1.929 -1.633 2.970 1.00 96.69 262 LEU A C 1
ATOM 1924 O O . LEU A 1 262 ? 0.840 -1.846 2.442 1.00 96.69 262 LEU A O 1
ATOM 1928 N N . LYS A 1 263 ? 2.771 -0.685 2.549 1.00 95.69 263 LYS A N 1
ATOM 1929 C CA . LYS A 1 263 ? 2.518 0.225 1.422 1.00 95.69 263 LYS A CA 1
ATOM 1930 C C . LYS A 1 263 ? 3.750 0.240 0.528 1.00 95.69 263 LYS A C 1
ATOM 1932 O O . LYS A 1 263 ? 4.818 0.640 0.988 1.00 95.69 263 LYS A O 1
ATOM 1937 N N . LEU A 1 264 ? 3.610 -0.145 -0.743 1.00 96.19 264 LEU A N 1
ATOM 1938 C CA . LEU A 1 264 ? 4.756 -0.335 -1.648 1.00 96.19 264 LEU A CA 1
ATOM 1939 C C . LEU A 1 264 ? 5.660 0.906 -1.725 1.00 96.19 264 LEU A C 1
ATOM 1941 O O . LEU A 1 264 ? 6.870 0.797 -1.536 1.00 96.19 264 LEU A O 1
ATOM 1945 N N . ALA A 1 265 ? 5.061 2.092 -1.888 1.00 95.31 265 ALA A N 1
ATOM 1946 C CA . ALA A 1 265 ? 5.787 3.360 -1.967 1.00 95.31 265 ALA A CA 1
ATOM 1947 C C . ALA A 1 265 ? 6.561 3.711 -0.682 1.00 95.31 265 ALA A C 1
ATOM 1949 O O . ALA A 1 265 ? 7.569 4.407 -0.752 1.00 95.31 265 ALA A O 1
ATOM 1950 N N . ARG A 1 266 ? 6.135 3.216 0.490 1.00 94.69 266 ARG A N 1
ATOM 1951 C CA . ARG A 1 266 ? 6.887 3.400 1.743 1.00 94.69 266 ARG A CA 1
ATOM 1952 C C . ARG A 1 266 ? 7.944 2.335 1.942 1.00 94.69 266 ARG A C 1
ATOM 1954 O O . ARG A 1 266 ? 9.023 2.680 2.397 1.00 94.69 266 ARG A O 1
ATOM 1961 N N . SER A 1 267 ? 7.640 1.089 1.589 1.00 95.38 267 SER A N 1
ATOM 1962 C CA . SER A 1 267 ? 8.527 -0.066 1.767 1.00 95.38 267 SER A CA 1
ATOM 1963 C C . SER A 1 267 ? 9.622 -0.171 0.703 1.00 95.38 267 SER A C 1
ATOM 1965 O O . SER A 1 267 ? 10.546 -0.963 0.838 1.00 95.38 267 SER A O 1
ATOM 1967 N N . GLY A 1 268 ? 9.527 0.609 -0.376 1.00 96.06 268 GLY A N 1
ATOM 1968 C CA . GLY A 1 268 ? 10.499 0.595 -1.464 1.00 96.06 268 GLY A CA 1
ATOM 1969 C C . GLY A 1 268 ? 10.162 -0.365 -2.600 1.00 96.06 268 GLY A C 1
ATOM 1970 O O . GLY A 1 268 ? 10.965 -0.477 -3.520 1.00 96.06 268 GLY A O 1
ATOM 1971 N N . GLY A 1 269 ? 9.006 -1.035 -2.570 1.00 97.00 269 GLY A N 1
ATOM 1972 C CA . GLY A 1 269 ? 8.551 -1.943 -3.625 1.00 97.00 269 GLY A CA 1
ATOM 1973 C C . GLY A 1 269 ? 7.876 -3.219 -3.115 1.00 97.00 269 GLY A C 1
ATOM 1974 O O . GLY A 1 269 ? 7.641 -3.398 -1.917 1.00 97.00 269 GLY A O 1
ATOM 1975 N N . LEU A 1 270 ? 7.560 -4.119 -4.046 1.00 97.62 270 LEU A N 1
ATOM 1976 C CA . LEU A 1 270 ? 6.922 -5.413 -3.808 1.00 97.62 270 LEU A CA 1
ATOM 1977 C C . LEU A 1 270 ? 7.843 -6.387 -3.063 1.00 97.62 270 LEU A C 1
ATOM 1979 O O . LEU A 1 270 ? 7.396 -7.048 -2.124 1.00 97.62 270 LEU A O 1
ATOM 1983 N N . LEU A 1 271 ? 9.114 -6.493 -3.463 1.00 98.06 271 LEU A N 1
ATOM 1984 C CA . LEU A 1 271 ? 10.044 -7.467 -2.879 1.00 98.06 271 LEU A CA 1
ATOM 1985 C C . LEU A 1 271 ? 10.415 -7.123 -1.427 1.00 98.06 271 LEU A C 1
ATOM 1987 O O . LEU A 1 271 ? 10.303 -8.018 -0.586 1.00 98.06 271 LEU A O 1
ATOM 1991 N N . PRO A 1 272 ? 10.758 -5.863 -1.080 1.00 97.56 272 PRO A N 1
ATOM 1992 C CA . PRO A 1 272 ? 10.964 -5.476 0.315 1.00 97.56 272 PRO A CA 1
ATOM 1993 C C . PRO A 1 272 ? 9.703 -5.668 1.166 1.00 97.56 272 PRO A C 1
ATOM 1995 O O . PRO A 1 272 ? 9.778 -6.191 2.274 1.00 97.56 272 PRO A O 1
ATOM 1998 N N . SER A 1 273 ? 8.523 -5.334 0.626 1.00 97.69 273 SER A N 1
ATOM 1999 C CA . SER A 1 273 ? 7.247 -5.549 1.327 1.00 97.69 273 SER A CA 1
ATOM 2000 C C . SER A 1 273 ? 7.000 -7.032 1.622 1.00 97.69 273 SER A C 1
ATOM 2002 O O . SER A 1 273 ? 6.578 -7.393 2.721 1.00 97.69 273 SER A O 1
ATOM 2004 N N . ARG A 1 274 ? 7.287 -7.917 0.657 1.00 97.56 274 ARG A N 1
ATOM 2005 C CA . ARG A 1 274 ? 7.188 -9.371 0.841 1.00 97.56 274 ARG A CA 1
ATOM 2006 C C . ARG A 1 274 ? 8.150 -9.863 1.922 1.00 97.56 274 ARG A C 1
ATOM 2008 O O . ARG A 1 274 ? 7.741 -10.667 2.756 1.00 97.56 274 ARG A O 1
ATOM 2015 N N . ASP A 1 275 ? 9.396 -9.396 1.913 1.00 97.44 275 ASP A N 1
ATOM 2016 C CA . ASP A 1 275 ? 10.396 -9.746 2.928 1.00 97.44 275 ASP A CA 1
ATOM 2017 C C . ASP A 1 275 ? 9.935 -9.323 4.332 1.00 97.44 275 ASP A C 1
ATOM 2019 O O . ASP A 1 275 ? 9.873 -10.154 5.239 1.00 97.44 275 ASP A O 1
ATOM 2023 N N . MET A 1 276 ? 9.476 -8.077 4.490 1.00 97.62 276 MET A N 1
ATOM 2024 C CA . MET A 1 276 ? 8.914 -7.581 5.751 1.00 97.62 276 MET A CA 1
ATOM 2025 C C . MET A 1 276 ? 7.716 -8.419 6.225 1.00 97.62 276 MET A C 1
ATOM 2027 O O . MET A 1 276 ? 7.642 -8.784 7.399 1.00 97.62 276 MET A O 1
ATOM 2031 N N . ALA A 1 277 ? 6.802 -8.789 5.320 1.00 97.75 277 ALA A N 1
ATOM 2032 C CA . ALA A 1 277 ? 5.666 -9.650 5.652 1.00 97.75 277 ALA A CA 1
ATOM 2033 C C . ALA A 1 277 ? 6.105 -11.028 6.174 1.00 97.75 277 ALA A C 1
ATOM 2035 O O . ALA A 1 277 ? 5.565 -11.519 7.166 1.00 97.75 277 ALA A O 1
ATOM 2036 N N . LEU A 1 278 ? 7.086 -11.660 5.519 1.00 97.69 278 LEU A N 1
ATOM 2037 C CA . LEU A 1 278 ? 7.593 -12.979 5.907 1.00 97.69 278 LEU A CA 1
ATOM 2038 C C . LEU A 1 278 ? 8.337 -12.930 7.248 1.00 97.69 278 LEU A C 1
ATOM 2040 O O . LEU A 1 278 ? 8.116 -13.796 8.098 1.00 97.69 278 LEU A O 1
ATOM 2044 N N . ARG A 1 279 ? 9.165 -11.902 7.469 1.00 97.38 279 ARG A N 1
ATOM 2045 C CA . ARG A 1 279 ? 9.860 -11.676 8.747 1.00 97.38 279 ARG A CA 1
ATOM 2046 C C . ARG A 1 279 ? 8.880 -11.445 9.894 1.00 97.38 279 ARG A C 1
ATOM 2048 O O . ARG A 1 279 ? 9.007 -12.086 10.937 1.00 97.38 279 ARG A O 1
ATOM 2055 N N . GLY A 1 280 ? 7.874 -10.592 9.684 1.00 97.81 280 GLY A N 1
ATOM 2056 C CA . GLY A 1 280 ? 6.809 -10.349 10.658 1.00 97.81 280 GLY A CA 1
ATOM 2057 C C . GLY A 1 280 ? 6.050 -11.630 11.003 1.00 97.81 280 GLY A C 1
ATOM 2058 O O . GLY A 1 280 ? 5.907 -11.969 12.181 1.00 97.81 280 GLY A O 1
ATOM 2059 N N . ALA A 1 281 ? 5.656 -12.405 9.986 1.00 97.38 281 ALA A N 1
ATOM 2060 C CA . ALA A 1 281 ? 4.938 -13.662 10.175 1.00 97.38 281 ALA A CA 1
ATOM 2061 C C . ALA A 1 281 ? 5.741 -14.674 11.012 1.00 97.38 281 ALA A C 1
ATOM 2063 O O . ALA A 1 281 ? 5.173 -15.334 11.883 1.00 97.38 281 ALA A O 1
ATOM 2064 N N . GLY A 1 282 ? 7.065 -14.742 10.821 1.00 96.94 282 GLY A N 1
ATOM 2065 C CA . GLY A 1 282 ? 7.967 -15.568 11.634 1.00 96.94 282 GLY A CA 1
ATOM 2066 C C . GLY A 1 282 ? 8.002 -15.198 13.125 1.00 96.94 282 GLY A C 1
ATOM 2067 O O . GLY A 1 282 ? 8.458 -15.992 13.945 1.00 96.94 282 GLY A O 1
ATOM 2068 N N . ARG A 1 283 ? 7.495 -14.015 13.488 1.00 96.69 283 ARG A N 1
ATOM 2069 C CA . ARG A 1 283 ? 7.398 -13.494 14.861 1.00 96.69 283 ARG A CA 1
ATOM 2070 C C . ARG A 1 283 ? 5.948 -13.332 15.334 1.00 96.69 283 ARG A C 1
ATOM 2072 O O . ARG A 1 283 ? 5.712 -12.729 16.374 1.00 96.69 283 ARG A O 1
ATOM 2079 N N . GLY A 1 284 ? 4.983 -13.880 14.592 1.00 96.50 284 GLY A N 1
ATOM 2080 C CA . GLY A 1 284 ? 3.559 -13.821 14.933 1.00 96.50 284 GLY A CA 1
ATOM 2081 C C . GLY A 1 284 ? 2.870 -12.490 14.608 1.00 96.50 284 GLY A C 1
ATOM 2082 O O . GLY A 1 284 ? 1.714 -12.315 14.989 1.00 96.50 284 GLY A O 1
ATOM 2083 N N . VAL A 1 285 ? 3.537 -11.582 13.889 1.00 98.06 285 VAL A N 1
ATOM 2084 C CA . VAL A 1 285 ? 2.981 -10.294 13.448 1.00 98.06 285 VAL A CA 1
ATOM 2085 C C . VAL A 1 285 ? 2.501 -10.416 12.006 1.00 98.06 285 VAL A C 1
ATOM 2087 O O . VAL A 1 285 ? 3.267 -10.774 11.115 1.00 98.06 285 VAL A O 1
ATOM 2090 N N . TYR A 1 286 ? 1.220 -10.151 11.753 1.00 97.62 286 TYR A N 1
ATOM 2091 C CA . TYR A 1 286 ? 0.659 -10.309 10.407 1.00 97.62 286 TYR A CA 1
ATOM 2092 C C . TYR A 1 286 ? 0.873 -9.065 9.539 1.00 97.62 286 TYR A C 1
ATOM 2094 O O . TYR A 1 286 ? 0.963 -7.950 10.038 1.00 97.62 286 TYR A O 1
ATOM 2102 N N . ALA A 1 287 ? 0.879 -9.235 8.218 1.00 97.62 287 ALA A N 1
ATOM 2103 C CA . ALA A 1 287 ? 0.843 -8.116 7.284 1.00 97.62 287 ALA A CA 1
ATOM 2104 C C . ALA A 1 287 ? -0.581 -7.862 6.776 1.00 97.62 287 ALA A C 1
ATOM 2106 O O . ALA A 1 287 ? -1.266 -8.795 6.340 1.00 97.62 287 ALA A O 1
ATOM 2107 N N . ARG A 1 288 ? -1.004 -6.599 6.785 1.00 96.75 288 ARG A N 1
ATOM 2108 C CA . ARG A 1 288 ? -2.167 -6.106 6.045 1.00 96.75 288 ARG A CA 1
ATOM 2109 C C . ARG A 1 288 ? -1.691 -5.278 4.857 1.00 96.75 288 ARG A C 1
ATOM 2111 O O . ARG A 1 288 ? -0.634 -4.652 4.895 1.00 96.75 288 ARG A O 1
ATOM 2118 N N . LEU A 1 289 ? -2.471 -5.315 3.784 1.00 95.69 289 LEU A N 1
ATOM 2119 C CA . LEU A 1 289 ? -2.199 -4.542 2.581 1.00 95.69 289 LEU A CA 1
ATOM 2120 C C . LEU A 1 289 ? -2.808 -3.150 2.752 1.00 95.69 289 LEU A C 1
ATOM 2122 O O . LEU A 1 289 ? -4.0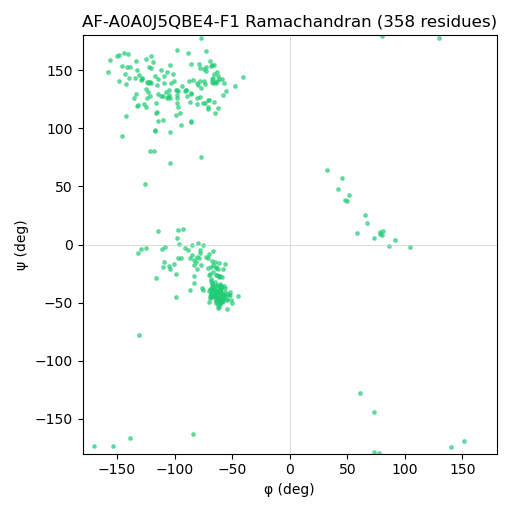32 -3.007 2.730 1.00 95.69 289 LEU A O 1
ATOM 2126 N N . GLY A 1 290 ? -1.952 -2.162 2.993 1.00 91.06 290 GLY A N 1
ATOM 2127 C CA . GLY A 1 290 ? -2.318 -0.752 3.040 1.00 91.06 290 GLY A CA 1
ATOM 2128 C C . GLY A 1 290 ? -2.230 -0.112 1.656 1.00 91.06 290 GLY A C 1
ATOM 2129 O O . GLY A 1 290 ? -1.603 -0.656 0.742 1.00 91.06 290 GLY A O 1
ATOM 2130 N N . THR A 1 291 ? -2.823 1.069 1.501 1.00 74.94 291 THR A N 1
ATOM 2131 C CA . THR A 1 291 ? -2.805 1.761 0.209 1.00 74.94 291 THR A CA 1
ATOM 2132 C C . THR A 1 291 ? -1.611 2.692 0.065 1.00 74.94 291 THR A C 1
ATOM 2134 O O . THR A 1 291 ? -1.334 3.510 0.939 1.00 74.94 291 THR A O 1
ATOM 2137 N N . ALA A 1 292 ? -0.923 2.625 -1.071 1.00 66.56 292 ALA A N 1
ATOM 2138 C CA . ALA A 1 292 ? -0.234 3.788 -1.609 1.00 66.56 292 ALA A CA 1
ATOM 2139 C C . ALA A 1 292 ? -1.168 4.346 -2.682 1.00 66.56 292 ALA A C 1
ATOM 2141 O O . ALA A 1 292 ? -1.400 3.664 -3.679 1.00 66.56 292 ALA A O 1
ATOM 2142 N N . PHE A 1 293 ? -1.744 5.525 -2.433 1.00 84.12 293 PHE A N 1
ATOM 2143 C CA . PHE A 1 293 ? -2.693 6.180 -3.333 1.00 84.12 293 PHE A CA 1
ATOM 2144 C C . PHE A 1 293 ? -2.292 6.062 -4.798 1.00 84.12 293 PHE A C 1
ATOM 2146 O O . PHE A 1 293 ? -1.110 6.160 -5.111 1.00 84.12 293 PHE A O 1
ATOM 2153 N N . GLY A 1 294 ? -3.270 5.924 -5.685 1.00 86.88 294 GLY A N 1
ATOM 2154 C CA . GLY A 1 294 ? -3.040 5.912 -7.121 1.00 86.88 294 GLY A CA 1
ATOM 2155 C C . GLY A 1 294 ? -4.077 5.082 -7.861 1.00 86.88 294 GLY A C 1
ATOM 2156 O O . GLY A 1 294 ? -5.096 4.674 -7.304 1.00 86.88 294 GLY A O 1
ATOM 2157 N N . GLY A 1 295 ? -3.794 4.847 -9.138 1.00 91.81 295 GLY A N 1
ATOM 2158 C CA . GLY A 1 295 ? -4.703 4.176 -10.056 1.00 91.81 295 GLY A CA 1
ATOM 2159 C C . GLY A 1 295 ? -4.674 2.636 -10.020 1.00 91.81 295 GLY A C 1
ATOM 2160 O O . GLY A 1 295 ? -4.140 2.000 -9.100 1.00 91.81 295 GLY A O 1
ATOM 2161 N N . PRO A 1 296 ? -5.230 2.005 -11.069 1.00 93.88 296 PRO A N 1
ATOM 2162 C CA . PRO A 1 296 ? -5.300 0.552 -11.225 1.00 93.88 296 PRO A CA 1
ATOM 2163 C C . PRO A 1 296 ? -3.964 -0.186 -11.064 1.00 93.88 296 PRO A C 1
ATOM 2165 O O . PRO A 1 296 ? -3.921 -1.245 -10.439 1.00 93.88 296 PRO A O 1
ATOM 2168 N N . LEU A 1 297 ? -2.866 0.361 -11.602 1.00 94.94 297 LEU A N 1
ATOM 2169 C CA . LEU A 1 297 ? -1.557 -0.304 -11.611 1.00 94.94 297 LEU A CA 1
ATOM 2170 C C . LEU A 1 297 ? -1.024 -0.564 -10.193 1.00 94.94 297 LEU A C 1
ATOM 2172 O O . LEU A 1 297 ? -0.686 -1.701 -9.863 1.00 94.94 297 LEU A O 1
ATOM 2176 N N . VAL A 1 298 ? -0.981 0.462 -9.336 1.00 94.75 298 VAL A N 1
ATOM 2177 C CA . VAL A 1 298 ? -0.494 0.305 -7.954 1.00 94.75 298 VAL A CA 1
ATOM 2178 C C . VAL A 1 298 ? -1.429 -0.568 -7.121 1.00 94.75 298 VAL A C 1
ATOM 2180 O O . VAL A 1 298 ? -0.957 -1.372 -6.322 1.00 94.75 298 VAL A O 1
ATOM 2183 N N . THR A 1 299 ? -2.741 -0.509 -7.375 1.00 95.44 299 THR A N 1
ATOM 2184 C CA . THR A 1 299 ? -3.718 -1.405 -6.738 1.00 95.44 299 THR A CA 1
ATOM 2185 C C . THR A 1 299 ? -3.413 -2.876 -7.039 1.00 95.44 299 THR A C 1
ATOM 2187 O O . THR A 1 299 ? -3.345 -3.702 -6.128 1.00 95.44 299 THR A O 1
ATOM 2190 N N . LEU A 1 300 ? -3.198 -3.219 -8.314 1.00 95.50 300 LEU A N 1
ATOM 2191 C CA . LEU A 1 300 ? -2.899 -4.592 -8.735 1.00 95.50 300 LEU A CA 1
ATOM 2192 C C . LEU A 1 300 ? -1.527 -5.068 -8.234 1.00 95.50 300 LEU A C 1
ATOM 2194 O O . LEU A 1 300 ? -1.379 -6.225 -7.823 1.00 95.50 300 LEU A O 1
ATOM 2198 N N . ALA A 1 301 ? -0.536 -4.174 -8.206 1.00 96.00 301 ALA A N 1
ATOM 2199 C CA . ALA A 1 301 ? 0.770 -4.469 -7.628 1.00 96.00 301 ALA A CA 1
ATOM 2200 C C . ALA A 1 301 ? 0.677 -4.756 -6.123 1.00 96.00 301 ALA A C 1
ATOM 2202 O O . ALA A 1 301 ? 1.188 -5.777 -5.666 1.00 96.00 301 ALA A O 1
ATOM 2203 N N . THR A 1 302 ? -0.048 -3.939 -5.357 1.00 96.12 302 THR A N 1
ATOM 2204 C CA . THR A 1 302 ? -0.284 -4.179 -3.925 1.00 96.12 302 THR A CA 1
ATOM 2205 C C . THR A 1 302 ? -1.031 -5.494 -3.698 1.00 96.12 302 THR A C 1
ATOM 2207 O O . THR A 1 302 ? -0.610 -6.311 -2.879 1.00 96.12 302 THR A O 1
ATOM 2210 N N . ALA A 1 303 ? -2.087 -5.767 -4.472 1.00 95.62 303 ALA A N 1
ATOM 2211 C CA . ALA A 1 303 ? -2.849 -7.015 -4.378 1.00 95.62 303 ALA A CA 1
ATOM 2212 C C . ALA A 1 303 ? -2.000 -8.267 -4.669 1.00 95.62 303 ALA A C 1
ATOM 2214 O O . ALA A 1 303 ? -2.274 -9.339 -4.128 1.00 95.62 303 ALA A O 1
ATOM 2215 N N . THR A 1 304 ? -0.935 -8.135 -5.465 1.00 95.94 304 THR A N 1
ATOM 2216 C CA . THR A 1 304 ? -0.000 -9.232 -5.753 1.00 95.94 304 THR A CA 1
ATOM 2217 C C . THR A 1 304 ? 0.707 -9.740 -4.492 1.00 95.94 304 THR A C 1
ATOM 2219 O O . THR A 1 304 ? 0.990 -10.935 -4.410 1.00 95.94 304 THR A O 1
ATOM 2222 N N . LEU A 1 305 ? 0.907 -8.912 -3.456 1.00 95.69 305 LEU A N 1
ATOM 2223 C CA . LEU A 1 305 ? 1.468 -9.372 -2.176 1.00 95.69 305 LEU A CA 1
ATOM 2224 C C . LEU A 1 305 ? 0.644 -10.496 -1.543 1.00 95.69 305 LEU A C 1
ATOM 2226 O O . LEU A 1 305 ? 1.215 -11.438 -0.998 1.00 95.69 305 LEU A O 1
ATOM 2230 N N . ALA A 1 306 ? -0.686 -10.461 -1.683 1.00 95.06 306 ALA A N 1
ATOM 2231 C CA . ALA A 1 306 ? -1.560 -11.505 -1.156 1.00 95.0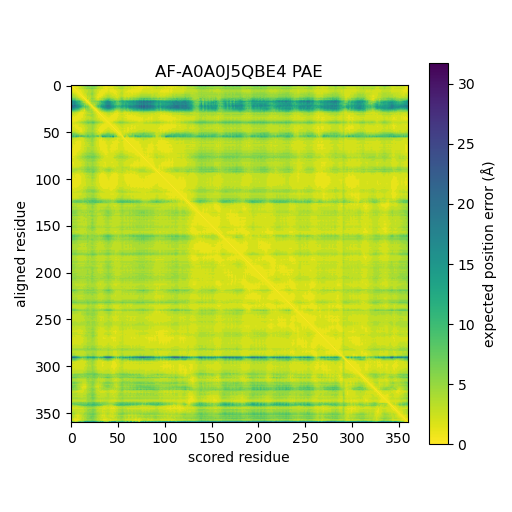6 306 ALA A CA 1
ATOM 2232 C C . ALA A 1 306 ? -1.226 -12.897 -1.724 1.00 95.06 306 ALA A C 1
ATOM 2234 O O . ALA A 1 306 ? -1.472 -13.901 -1.056 1.00 95.06 306 ALA A O 1
ATOM 2235 N N . ALA A 1 307 ? -0.677 -12.966 -2.940 1.00 95.12 307 ALA A N 1
ATOM 2236 C CA . ALA A 1 307 ? -0.250 -14.205 -3.586 1.00 95.12 307 ALA A CA 1
ATOM 2237 C C . ALA A 1 307 ? 1.154 -14.670 -3.160 1.00 95.12 307 ALA A C 1
ATOM 2239 O O . ALA A 1 307 ? 1.503 -15.824 -3.401 1.00 95.12 307 ALA A O 1
ATOM 2240 N N . LEU A 1 308 ? 1.964 -13.784 -2.572 1.00 95.50 308 LEU A N 1
ATOM 2241 C CA . LEU A 1 308 ? 3.403 -13.984 -2.359 1.00 95.50 308 LEU A CA 1
ATOM 2242 C C . LEU A 1 308 ? 3.804 -14.186 -0.898 1.00 95.50 308 LEU A C 1
ATO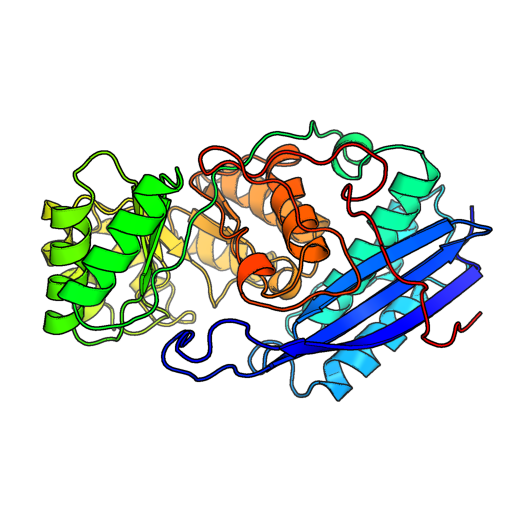M 2244 O O . LEU A 1 308 ? 4.908 -14.675 -0.632 1.00 95.50 308 LEU A O 1
ATOM 2248 N N . CYS A 1 309 ? 2.949 -13.784 0.040 1.00 93.62 309 CYS A N 1
ATOM 2249 C CA . CYS A 1 309 ? 3.185 -13.922 1.469 1.00 93.62 309 CYS A CA 1
ATOM 2250 C C . CYS A 1 309 ? 1.869 -14.078 2.254 1.00 93.62 309 CYS A C 1
ATOM 2252 O O . CYS A 1 309 ? 0.786 -13.767 1.743 1.00 93.62 309 CYS A O 1
ATOM 2254 N N . PRO A 1 310 ? 1.937 -14.565 3.508 1.00 90.06 310 PRO A N 1
ATOM 2255 C CA . PRO A 1 310 ? 0.794 -14.553 4.408 1.00 90.06 310 PRO A CA 1
ATOM 2256 C C . PRO A 1 310 ? 0.351 -13.114 4.686 1.00 90.06 310 PRO A C 1
ATOM 2258 O O . PRO A 1 310 ? 1.087 -12.326 5.277 1.00 90.06 310 PRO A O 1
ATOM 2261 N N . THR A 1 311 ? -0.873 -12.785 4.286 1.00 93.50 311 THR A N 1
ATOM 2262 C CA . THR A 1 311 ? -1.536 -11.523 4.624 1.00 93.50 311 THR A CA 1
ATOM 2263 C C . THR A 1 311 ? -2.820 -11.812 5.388 1.00 93.50 311 THR A C 1
ATOM 2265 O O . THR A 1 311 ? -3.422 -12.878 5.220 1.00 93.50 311 THR A O 1
ATOM 2268 N N . LYS A 1 312 ? -3.244 -10.885 6.250 1.00 94.88 312 LYS A N 1
ATOM 2269 C CA . LYS A 1 312 ? -4.440 -11.042 7.080 1.00 94.88 312 LYS A CA 1
ATOM 2270 C C . LYS A 1 312 ? -5.294 -9.782 7.063 1.00 94.88 312 LYS A C 1
ATOM 2272 O O . LYS A 1 312 ? -4.779 -8.671 7.116 1.00 94.88 312 LYS A O 1
ATOM 2277 N N . GLY A 1 313 ? -6.605 -10.001 7.071 1.00 93.44 313 GLY A N 1
ATOM 2278 C CA . GLY A 1 313 ? -7.591 -8.933 7.054 1.00 93.44 313 GLY A CA 1
ATOM 2279 C C . GLY A 1 313 ? -7.821 -8.358 5.656 1.00 93.44 313 GLY A C 1
ATOM 2280 O O . GLY A 1 313 ? -7.214 -8.814 4.680 1.00 93.44 313 GLY A O 1
ATOM 2281 N N . PRO A 1 314 ? -8.724 -7.377 5.568 1.00 94.62 314 PRO A N 1
ATOM 2282 C CA . PRO A 1 314 ? -9.108 -6.759 4.311 1.00 94.62 314 PRO A CA 1
ATOM 2283 C C . PRO A 1 314 ? -8.043 -5.752 3.841 1.00 94.62 314 PRO A C 1
ATOM 2285 O O . PRO A 1 314 ? -7.309 -5.175 4.646 1.00 94.62 314 PRO A O 1
ATOM 2288 N N . ALA A 1 315 ? -7.937 -5.552 2.530 1.00 95.75 315 ALA A N 1
ATOM 2289 C CA . ALA A 1 315 ? -6.903 -4.744 1.891 1.00 95.75 315 ALA A CA 1
ATOM 2290 C C . ALA A 1 315 ? -7.421 -3.372 1.454 1.00 95.75 315 ALA A C 1
ATOM 2292 O O . ALA A 1 315 ? -8.494 -3.265 0.860 1.00 95.75 315 ALA A O 1
ATOM 2293 N N . GLU A 1 316 ? -6.618 -2.336 1.661 1.00 94.50 316 GLU A N 1
ATOM 2294 C CA . GLU A 1 316 ? -6.840 -0.998 1.104 1.00 94.50 316 GLU A CA 1
ATOM 2295 C C . GLU A 1 316 ? -6.437 -0.984 -0.378 1.00 94.50 316 GLU A C 1
ATOM 2297 O O . GLU A 1 316 ? -5.356 -0.542 -0.758 1.00 94.50 316 GLU A O 1
ATOM 2302 N N . CYS A 1 317 ? -7.298 -1.580 -1.200 1.00 93.56 317 CYS A N 1
ATOM 2303 C CA . CYS A 1 317 ? -7.130 -1.729 -2.643 1.00 93.56 317 CYS A CA 1
ATOM 2304 C C . CYS A 1 317 ? -8.357 -1.156 -3.371 1.00 93.56 317 CYS A C 1
ATOM 2306 O O . CYS A 1 317 ? -8.991 -1.857 -4.161 1.00 93.56 317 CYS A O 1
ATOM 2308 N N . ALA A 1 318 ? -8.734 0.086 -3.052 1.00 91.06 318 ALA A N 1
ATOM 2309 C CA . ALA A 1 318 ? -9.938 0.742 -3.581 1.00 91.06 318 ALA A CA 1
ATOM 2310 C C . ALA A 1 318 ? -9.690 2.160 -4.118 1.00 91.06 318 ALA A C 1
ATOM 2312 O O . ALA A 1 318 ? -10.585 2.769 -4.698 1.00 91.06 318 ALA A O 1
ATOM 2313 N N . GLU A 1 319 ? -8.488 2.700 -3.932 1.00 86.44 319 GLU A N 1
ATOM 2314 C CA . GLU A 1 319 ? -8.154 4.101 -4.197 1.00 86.44 319 GLU A CA 1
ATOM 2315 C C . GLU A 1 319 ? -8.219 4.441 -5.687 1.00 86.44 319 GLU A C 1
ATOM 2317 O O . GLU A 1 319 ? -8.512 5.582 -6.034 1.00 86.44 319 GLU A O 1
ATOM 2322 N N . PHE A 1 320 ? -8.080 3.443 -6.565 1.00 88.38 320 PHE A N 1
ATOM 2323 C CA . PHE A 1 320 ? -8.293 3.598 -8.005 1.00 88.38 320 PHE A CA 1
ATOM 2324 C C . PHE A 1 320 ? -9.702 4.096 -8.368 1.00 88.38 320 PHE A C 1
ATOM 2326 O O . PHE A 1 320 ? -9.893 4.604 -9.465 1.00 88.38 320 PHE A O 1
ATOM 2333 N N . ALA A 1 321 ? -10.692 3.933 -7.482 1.00 88.38 321 ALA A N 1
ATOM 2334 C CA . ALA A 1 321 ? -12.050 4.428 -7.700 1.00 88.38 321 ALA A CA 1
ATOM 2335 C C . ALA A 1 321 ? -12.215 5.913 -7.329 1.00 88.38 321 ALA A C 1
ATOM 2337 O O . ALA A 1 321 ? -13.231 6.518 -7.666 1.00 88.38 321 ALA A O 1
ATOM 2338 N N . HIS A 1 322 ? -11.239 6.488 -6.622 1.00 86.19 322 HIS A N 1
ATOM 2339 C CA . HIS A 1 322 ? -11.266 7.870 -6.143 1.00 86.19 322 HIS A CA 1
ATOM 2340 C C . HIS A 1 322 ? -10.446 8.822 -7.016 1.00 86.19 322 HIS A C 1
ATOM 2342 O O . HIS A 1 322 ? -10.645 10.030 -6.944 1.00 86.19 322 HIS A O 1
ATOM 2348 N N . PHE A 1 323 ? -9.553 8.297 -7.849 1.00 87.56 323 PHE A N 1
ATOM 2349 C CA . PHE A 1 323 ? -8.675 9.084 -8.704 1.00 87.56 323 PHE A CA 1
ATOM 2350 C C . PHE A 1 323 ? -8.872 8.705 -10.168 1.00 87.56 323 PHE A C 1
ATOM 2352 O O . PHE A 1 323 ? -9.019 7.525 -10.487 1.00 87.56 323 PHE A O 1
ATOM 2359 N N . ASP A 1 324 ? -8.871 9.691 -11.066 1.00 89.12 324 ASP A N 1
ATOM 2360 C CA . ASP A 1 324 ? -8.897 9.391 -12.494 1.00 89.12 324 ASP A CA 1
ATOM 2361 C C . ASP A 1 324 ? -7.593 8.717 -12.945 1.00 89.12 324 ASP A C 1
ATOM 2363 O O . ASP A 1 324 ? -6.497 9.050 -12.519 1.00 89.12 324 ASP A O 1
ATOM 2367 N N . ASP A 1 325 ? -7.698 7.724 -13.818 1.00 89.75 325 ASP A N 1
ATOM 2368 C CA . ASP A 1 325 ? -6.555 7.124 -14.501 1.00 89.75 325 ASP A CA 1
ATOM 2369 C C . ASP A 1 325 ? -7.037 6.744 -15.900 1.00 89.75 325 ASP A C 1
ATOM 2371 O O . ASP A 1 325 ? -7.640 5.694 -16.106 1.00 89.75 325 ASP A O 1
ATOM 2375 N N . GLY A 1 326 ? -6.841 7.650 -16.863 1.00 88.19 326 GLY A N 1
ATOM 2376 C CA . GLY A 1 326 ? -7.244 7.435 -18.261 1.00 88.19 326 GLY A CA 1
ATOM 2377 C C . GLY A 1 326 ? -6.324 6.481 -19.026 1.00 88.19 326 GLY A C 1
ATOM 2378 O O . GLY A 1 326 ? -6.517 6.227 -20.212 1.00 88.19 326 GLY A O 1
ATOM 2379 N N . ASP A 1 327 ? -5.294 5.984 -18.357 1.00 93.38 327 ASP A N 1
ATOM 2380 C CA . ASP A 1 327 ? -4.208 5.235 -18.945 1.00 93.38 327 ASP A CA 1
ATOM 2381 C C . ASP A 1 327 ? -4.389 3.720 -18.772 1.00 93.38 327 ASP A C 1
ATOM 2383 O O . ASP A 1 327 ? -3.875 2.953 -19.592 1.00 93.38 327 ASP A O 1
ATOM 2387 N N . HIS A 1 328 ? -5.122 3.289 -17.741 1.00 94.44 328 HIS A N 1
ATOM 2388 C CA . HIS A 1 328 ? -5.357 1.885 -17.413 1.00 94.44 328 HIS A CA 1
ATOM 2389 C C . HIS A 1 328 ? -6.839 1.555 -17.234 1.00 94.44 328 HIS A C 1
ATOM 2391 O O . HIS A 1 328 ? -7.590 2.299 -16.607 1.00 94.44 328 HIS A O 1
ATOM 2397 N N . LEU A 1 329 ? -7.241 0.364 -17.690 1.00 94.06 329 LEU A N 1
ATOM 2398 C CA . LEU A 1 329 ? -8.547 -0.191 -17.339 1.00 94.06 329 LEU A CA 1
ATOM 2399 C C . LEU A 1 329 ? -8.672 -0.398 -15.828 1.00 94.06 329 LEU A C 1
ATOM 2401 O O . LEU A 1 329 ? -7.737 -0.849 -15.161 1.00 94.06 329 LEU A O 1
ATOM 2405 N N . TRP A 1 330 ? -9.872 -0.140 -15.312 1.00 93.25 330 TRP A N 1
ATOM 2406 C CA . TRP A 1 330 ? -10.194 -0.377 -13.912 1.00 93.25 330 TRP A CA 1
ATOM 2407 C C . TRP A 1 330 ? -10.122 -1.870 -13.561 1.00 93.25 330 TRP A C 1
ATOM 2409 O O . TRP A 1 330 ? -10.613 -2.709 -14.327 1.00 93.25 330 TRP A O 1
ATOM 2419 N N . PRO A 1 331 ? -9.569 -2.230 -12.388 1.00 93.06 331 PRO A N 1
ATOM 2420 C CA . PRO A 1 331 ? -9.631 -3.590 -11.891 1.00 93.06 331 PRO A CA 1
ATOM 2421 C C . PRO A 1 331 ? -11.077 -4.010 -11.622 1.00 93.06 331 PRO A C 1
ATOM 2423 O O . PRO A 1 331 ? -11.927 -3.212 -11.228 1.00 93.06 331 PRO A O 1
ATOM 2426 N N . THR A 1 332 ? -11.364 -5.296 -11.795 1.00 93.56 332 THR A N 1
ATOM 2427 C CA . THR A 1 332 ? -12.691 -5.837 -11.488 1.00 93.56 332 THR A CA 1
ATOM 2428 C C . THR A 1 332 ? -12.839 -6.090 -9.992 1.00 93.56 332 THR A C 1
ATOM 2430 O O . THR A 1 332 ? -12.127 -6.926 -9.436 1.00 93.56 332 THR A O 1
ATOM 2433 N N . VAL A 1 333 ? -13.820 -5.442 -9.365 1.00 95.31 333 VAL A N 1
ATOM 2434 C CA . VAL A 1 333 ? -14.304 -5.780 -8.021 1.00 95.31 333 VAL A CA 1
ATOM 2435 C C . VAL A 1 333 ? -15.678 -6.434 -8.150 1.00 95.31 333 VAL A C 1
ATOM 2437 O O . VAL A 1 333 ? -16.542 -5.931 -8.866 1.00 95.31 333 VAL A O 1
ATOM 2440 N N . ARG A 1 334 ? -15.879 -7.576 -7.489 1.00 95.81 334 ARG A N 1
ATOM 2441 C CA . ARG A 1 334 ? -17.161 -8.292 -7.449 1.00 95.81 334 ARG A CA 1
ATOM 2442 C C . ARG A 1 334 ? -17.443 -8.722 -6.019 1.00 95.81 334 ARG A C 1
ATOM 2444 O O . ARG A 1 334 ? -16.593 -9.367 -5.417 1.00 95.81 334 ARG A O 1
ATOM 2451 N N . ASP A 1 335 ? -18.612 -8.361 -5.497 1.00 95.12 335 ASP A N 1
ATOM 2452 C CA . ASP A 1 335 ? -19.042 -8.695 -4.131 1.00 95.12 335 ASP A CA 1
ATOM 2453 C C . ASP A 1 335 ? -17.989 -8.318 -3.068 1.00 95.12 335 ASP A C 1
ATOM 2455 O O . ASP A 1 335 ? -17.655 -9.105 -2.185 1.00 95.12 335 ASP A O 1
ATOM 2459 N N . GLY A 1 336 ? -17.391 -7.128 -3.210 1.00 95.44 336 GLY A N 1
ATOM 2460 C CA . GLY A 1 336 ? -16.340 -6.638 -2.312 1.00 95.44 336 GLY A CA 1
ATOM 2461 C C . GLY A 1 336 ? -14.970 -7.309 -2.473 1.00 95.44 336 GLY A C 1
ATOM 2462 O O . GLY A 1 336 ? -14.062 -7.015 -1.699 1.00 95.44 336 GLY A O 1
ATOM 2463 N N . LEU A 1 337 ? -14.787 -8.189 -3.461 1.00 97.00 337 LEU A N 1
ATOM 2464 C CA . LEU A 1 337 ? -13.520 -8.864 -3.741 1.00 97.00 337 LEU A CA 1
ATOM 2465 C C . LEU A 1 337 ? -12.858 -8.295 -4.999 1.00 97.00 337 LEU A C 1
ATOM 2467 O O . LEU A 1 337 ? -13.450 -8.307 -6.080 1.00 97.00 337 LEU A O 1
ATOM 2471 N N . LEU A 1 338 ? -11.602 -7.866 -4.884 1.00 96.38 338 LEU A N 1
ATOM 2472 C CA . LEU A 1 338 ? -10.749 -7.550 -6.025 1.00 96.38 338 LEU A CA 1
ATOM 2473 C C . LEU A 1 338 ? -10.362 -8.853 -6.725 1.00 96.38 338 LEU A C 1
ATOM 2475 O O . LEU A 1 338 ? -9.699 -9.715 -6.142 1.00 96.38 338 LEU A O 1
ATOM 2479 N N . ILE A 1 339 ? -10.785 -8.997 -7.978 1.00 95.69 339 ILE A N 1
ATOM 2480 C CA . ILE A 1 339 ? -10.570 -10.206 -8.769 1.00 95.69 339 ILE A CA 1
ATOM 2481 C C . ILE A 1 339 ? -9.199 -10.136 -9.455 1.00 95.69 339 ILE A C 1
ATOM 2483 O O . ILE A 1 339 ? -8.912 -9.140 -10.132 1.00 95.69 339 ILE A O 1
ATOM 2487 N N . PRO A 1 340 ? -8.366 -11.191 -9.347 1.00 89.25 340 PRO A N 1
ATOM 2488 C CA . PRO A 1 340 ? -7.086 -11.242 -10.035 1.00 89.25 340 PRO A CA 1
ATOM 2489 C C . PRO A 1 340 ? -7.259 -11.095 -11.539 1.00 89.25 340 PRO A C 1
ATOM 2491 O O . PRO A 1 340 ? -8.043 -11.819 -12.160 1.00 89.25 340 PRO A O 1
ATOM 2494 N N . GLN A 1 341 ? -6.505 -10.172 -12.125 1.00 88.50 341 GLN A N 1
ATOM 2495 C CA . GLN A 1 341 ? -6.522 -9.963 -13.564 1.00 88.50 341 GLN A CA 1
ATOM 2496 C C . GLN A 1 341 ? -5.704 -11.049 -14.263 1.00 88.50 341 GLN A C 1
ATOM 2498 O O . GLN A 1 341 ? -4.658 -11.486 -13.779 1.00 88.50 341 GLN A O 1
ATOM 2503 N N . LYS A 1 342 ? -6.209 -11.517 -15.406 1.00 86.50 342 LYS A N 1
ATOM 2504 C CA . LYS A 1 342 ? -5.498 -12.483 -16.246 1.00 86.50 342 LYS A CA 1
ATOM 2505 C C . LYS A 1 342 ? -4.522 -11.739 -17.146 1.00 86.50 342 LYS A C 1
ATOM 2507 O O . LYS A 1 342 ? -4.875 -10.713 -17.715 1.00 86.50 342 LYS A O 1
ATOM 2512 N N . GLY A 1 343 ? -3.346 -12.315 -17.350 1.00 90.56 343 GLY A N 1
ATOM 2513 C CA . GLY A 1 343 ? -2.355 -11.795 -18.284 1.00 90.56 343 GLY A CA 1
ATOM 2514 C C . GLY A 1 343 ? -0.975 -11.656 -17.652 1.00 90.56 343 GLY A C 1
ATOM 2515 O O . GLY A 1 343 ? -0.790 -11.988 -16.478 1.00 90.56 343 GLY A O 1
ATOM 2516 N N . PRO A 1 344 ? 0.008 -11.222 -18.450 1.00 95.38 344 PRO A N 1
ATOM 2517 C CA . PRO A 1 344 ? 1.352 -11.003 -17.960 1.00 95.38 344 PRO A CA 1
ATOM 2518 C C . PRO A 1 344 ? 1.459 -9.756 -17.073 1.00 95.38 344 PRO A C 1
ATOM 2520 O O . PRO A 1 344 ? 0.574 -8.899 -17.077 1.00 95.38 344 PRO A O 1
ATOM 2523 N N . GLY A 1 345 ? 2.577 -9.628 -16.355 1.00 96.88 345 GLY A N 1
ATOM 2524 C CA . GLY A 1 345 ? 2.818 -8.451 -15.520 1.00 96.88 345 GLY A CA 1
ATOM 2525 C C . GLY A 1 345 ? 1.957 -8.449 -14.257 1.00 96.88 345 GLY A C 1
ATOM 2526 O O . GLY A 1 345 ? 1.669 -9.512 -13.698 1.00 96.88 345 GLY A O 1
ATOM 2527 N N . PHE A 1 346 ? 1.507 -7.277 -13.812 1.00 96.06 346 PHE A N 1
ATOM 2528 C CA . PHE A 1 346 ? 0.497 -7.175 -12.745 1.00 96.06 346 PHE A CA 1
ATOM 2529 C C . PHE A 1 346 ? -0.941 -7.418 -13.246 1.00 96.06 346 PHE A C 1
ATOM 2531 O O . PHE A 1 346 ? -1.889 -7.366 -12.463 1.00 96.06 346 PHE A O 1
ATOM 2538 N N . GLY A 1 347 ? -1.120 -7.711 -14.540 1.00 94.44 347 GLY A N 1
ATOM 2539 C CA . GLY A 1 347 ? -2.428 -7.911 -15.170 1.00 94.44 347 GLY A CA 1
ATOM 2540 C C . GLY A 1 347 ? -3.158 -6.607 -15.518 1.00 94.44 347 GLY A C 1
ATOM 2541 O O . GLY A 1 347 ? -4.317 -6.637 -15.924 1.00 94.44 347 GLY A O 1
ATOM 2542 N N . GLN A 1 348 ? -2.489 -5.463 -15.381 1.00 94.12 348 GLN A N 1
ATOM 2543 C CA . GLN A 1 348 ? -2.974 -4.168 -15.839 1.00 94.12 348 GLN A CA 1
ATOM 2544 C C . GLN A 1 348 ? -3.044 -4.113 -17.370 1.00 94.12 348 GLN A C 1
ATOM 2546 O O . GLN A 1 348 ? -2.157 -4.608 -18.080 1.00 94.12 348 GLN A O 1
ATOM 2551 N N . ILE A 1 349 ? -4.087 -3.455 -17.876 1.00 93.88 349 ILE A N 1
ATOM 2552 C CA . ILE A 1 349 ? -4.312 -3.247 -19.307 1.00 93.88 349 ILE A CA 1
ATOM 2553 C C . ILE A 1 349 ? -4.230 -1.752 -19.587 1.00 93.88 349 ILE A C 1
ATOM 2555 O O . ILE A 1 349 ? -5.081 -0.987 -19.132 1.00 93.88 349 ILE A O 1
ATOM 2559 N N . ARG A 1 350 ? -3.208 -1.355 -20.346 1.00 93.75 350 ARG A N 1
ATOM 2560 C CA . ARG A 1 350 ? -3.014 0.022 -20.797 1.00 93.75 350 ARG A CA 1
ATOM 2561 C C . ARG A 1 350 ? -3.968 0.344 -21.955 1.00 93.75 350 ARG A C 1
ATOM 2563 O O . ARG A 1 350 ? -4.101 -0.474 -22.863 1.00 93.75 350 ARG A O 1
ATOM 2570 N N . GLN A 1 351 ? -4.625 1.504 -21.934 1.00 94.81 351 GLN A N 1
ATOM 2571 C CA . GLN A 1 351 ? -5.596 1.922 -22.967 1.00 94.81 351 GLN A CA 1
ATOM 2572 C C . GLN A 1 351 ? -5.111 3.060 -23.865 1.00 94.81 351 GLN A C 1
ATOM 2574 O O . GLN A 1 351 ? -5.686 3.305 -24.924 1.00 94.81 351 GLN A O 1
ATOM 2579 N N . SER A 1 352 ? -4.054 3.745 -23.456 1.00 93.44 352 SER A N 1
ATOM 2580 C CA . SER A 1 352 ? -3.437 4.852 -24.176 1.00 93.44 352 SER A CA 1
ATOM 2581 C C . SER A 1 352 ? -1.983 4.507 -24.528 1.00 93.44 352 SER A C 1
ATOM 2583 O O . SER A 1 352 ? -1.360 3.651 -23.890 1.00 93.44 352 SER A O 1
ATOM 2585 N N . PRO A 1 353 ? -1.403 5.142 -25.558 1.00 92.75 353 PRO A N 1
ATOM 2586 C CA . PRO A 1 353 ? 0.018 4.992 -25.852 1.00 92.75 353 PRO A CA 1
ATOM 2587 C C . PRO A 1 353 ? 0.886 5.618 -24.750 1.00 92.75 353 PRO A C 1
ATOM 2589 O O . PRO A 1 353 ? 0.467 6.535 -24.046 1.00 92.75 353 PRO A O 1
ATOM 2592 N N . TRP A 1 354 ? 2.122 5.143 -24.592 1.00 95.50 354 TRP A N 1
ATOM 2593 C CA . TRP A 1 354 ? 3.126 5.851 -23.790 1.00 95.50 354 TRP A CA 1
ATOM 2594 C C . TRP A 1 354 ? 3.613 7.087 -24.555 1.00 95.50 354 TRP A C 1
ATOM 2596 O O . TRP A 1 354 ? 4.094 6.949 -25.680 1.00 95.50 354 TRP A O 1
ATOM 2606 N N . LEU A 1 355 ? 3.458 8.277 -23.969 1.00 93.50 355 LEU A N 1
ATOM 2607 C CA . LEU A 1 355 ? 3.733 9.555 -24.643 1.00 93.50 355 LEU A CA 1
ATOM 2608 C C . LEU A 1 355 ? 5.035 10.229 -24.195 1.00 93.50 355 LEU A C 1
ATOM 2610 O O . LEU A 1 355 ? 5.528 11.097 -24.909 1.00 93.50 355 LEU A O 1
ATOM 2614 N N . ALA A 1 356 ? 5.583 9.855 -23.036 1.00 94.56 356 ALA A N 1
ATOM 2615 C CA . ALA A 1 356 ? 6.820 10.447 -22.539 1.00 94.56 356 ALA A CA 1
ATOM 2616 C C . ALA A 1 356 ? 8.042 9.959 -23.332 1.00 94.56 356 ALA A C 1
ATOM 2618 O O . ALA A 1 356 ? 8.051 8.858 -23.894 1.00 94.56 356 ALA A O 1
ATOM 2619 N N . GLU A 1 357 ? 9.078 10.796 -23.375 1.00 96.31 357 GLU A N 1
ATOM 2620 C CA . GLU A 1 357 ? 10.297 10.523 -24.133 1.00 96.31 357 GLU A CA 1
ATOM 2621 C C . GLU A 1 357 ? 11.068 9.331 -23.558 1.00 96.31 357 GLU A C 1
ATOM 2623 O O . GLU A 1 357 ? 11.129 9.116 -22.345 1.00 96.31 357 GLU A O 1
ATOM 2628 N N . TRP A 1 358 ? 11.656 8.541 -24.453 1.00 97.88 358 TRP A N 1
ATOM 2629 C CA . TRP A 1 358 ? 12.488 7.396 -24.101 1.00 97.88 358 TRP A CA 1
ATOM 2630 C C . TRP A 1 358 ? 13.962 7.786 -24.132 1.00 97.88 358 TRP A C 1
ATOM 2632 O O . TRP A 1 358 ? 14.437 8.306 -25.140 1.00 97.88 358 TRP A O 1
ATOM 2642 N N . THR A 1 359 ? 14.689 7.429 -23.079 1.00 97.12 359 THR A N 1
ATOM 2643 C CA . THR A 1 359 ? 16.148 7.548 -22.993 1.00 97.12 359 THR A CA 1
ATOM 2644 C C . THR A 1 359 ? 16.766 6.160 -23.122 1.00 97.12 359 THR A C 1
ATOM 2646 O O . THR A 1 359 ? 16.352 5.249 -22.403 1.00 97.12 359 THR A O 1
ATOM 2649 N N . GLY A 1 360 ? 17.718 5.983 -24.042 1.00 88.94 360 GLY A N 1
ATOM 2650 C CA . GLY A 1 360 ? 18.387 4.706 -24.335 1.00 88.94 360 GLY A CA 1
ATOM 2651 C C . GLY A 1 360 ? 19.895 4.745 -24.169 1.00 88.94 360 GLY A C 1
ATOM 2652 O O . GLY A 1 360 ? 20.446 5.864 -24.057 1.00 88.94 360 GLY A O 1
#

Nearest PDB structures (foldseek):
  3jzu-assembly10_C  TM=9.360E-01  e=2.172E-28  Enterococcus faecalis V583
  3jva-assembly1_G  TM=9.280E-01  e=7.576E-27  Enterococcus faecalis V583
  3jva-assembly1_C  TM=9.149E-01  e=1.302E-26  Enterococcus faecalis V583
  3jva-assembly1_H  TM=9.134E-01  e=1.560E-26  Enterococcus faecalis V583
  5olc-assembly1_F  TM=8.738E-01  e=9.497E-22  Zobellia galactanivorans

Mean predicted aligned error: 3.64 Å